Protein AF-A0A1Y4RJ43-F1 (afdb_monomer_lite)

Foldseek 3Di:
DLLVLLLLLLVLLLCCLAENPCVPSVVSNVVSVVVVVVVVVVVVVLVVQLVVAEDPDEQADWDDDPFKIWGWDADPNDIDTDIDGNVQFPAWDDDVQWIWTQGPRSYIYIYGNPNDDPVVVVVVVCSRVVPDDCPVVVVVVVSVVSSVVSVVVSVVSNVQSCPQPRRPNVVVVLCVVFKDKFAQPPFFCVPCNVVSVVVRVCVTDVAAPWKFFPFKWKWKAFLRRGTAKTWTKIWHAHPVQFTDWIWTWIDGPVVDSIIMIGIHDDDGDTDDQQGTCVLVRLCSVLAPQNVQCVVVPDGMKMKMWGGKDWPFFDQFLEWEAESNSDIDGDDPTRPGIDIAGWIWMGDPVDPVDGIHIYHYDDDD

Sequence (364 aa):
MFLVVYVTAWGAFVRLCLYGGVRRNLPLLALCMAFFAVYLIVYFAELCMYGKRSLKRIFSQFEIEENRIAAEWEEDDRKQQAVFELRDVRWYRKKKGQIFLFLKGHRFVWLDTEQISEQKREFLEMKLTQRGILATHFWRIPIALILAGVTFLGAAGTAWSAVPFNGKLSWVINELQSSRRVRLVHNNIYEDGLDGILEDIRGKVDLPEKLCLVNSFNLHFRADGTVETLYTFVKGFDENGNFVDSYLISYDAADSDKITIWLGGAADMEFDQEKDLEPLLEAMRVLPLKETVENWQEDIYGILYYGERSWGYSTEGIRYLEPDGSVSYPGAYASAEIKGFSVSVFCPENEAVTPVRYLYRGIL

pLDDT: mean 83.53, std 14.35, range [41.69, 98.38]

Radius of gyration: 39.16 Å; chains: 1; bounding box: 102×43×94 Å

Secondary structure (DSSP, 8-state):
-HHHHHHHHHHHHHHHHHH--HHHHHHHHHHHHHHHHHHHHHHHHHHHHHHHHS---EE-EEEEETTEEEEEEEETTEEEEEEEEGGGEEEEEEETTEEEEEETTTEEEEEE-TTS-HHHHHHHHHHHHTTTHHHHHHHHHHHHHHHHHHHHHHHHHHHHHHSTTSSHHHHHHHHHHHEEEEE----BTTTTHHHHHHHHHHTTS---SEEEEEEEEEEEEETTSBEEEEEEEEEEE-TTS-EEEEEEEEEETTT-SEEEEEE--SPP----GGGBSHHHHHHHHH--HHHHHHTT--SEEEEEEEEEEE-TT--TTEEEE-TTS-EE---SS-SS--EEEEEEEE-TT-TTSPPEEEEE----

Structure (mmCIF, N/CA/C/O backbone):
data_AF-A0A1Y4RJ43-F1
#
_entry.id   AF-A0A1Y4RJ43-F1
#
loop_
_atom_site.group_PDB
_atom_site.id
_atom_site.type_symbol
_atom_site.label_atom_id
_atom_site.label_alt_id
_atom_site.label_comp_id
_atom_site.label_asym_id
_atom_site.label_entity_id
_atom_site.label_seq_id
_atom_site.pdbx_PDB_ins_code
_atom_site.Cartn_x
_atom_site.Cartn_y
_atom_site.Cartn_z
_atom_site.occupancy
_atom_site.B_iso_or_equiv
_atom_site.auth_seq_id
_atom_site.auth_comp_id
_atom_site.auth_asym_id
_atom_site.auth_atom_id
_atom_site.pdbx_PDB_model_num
ATOM 1 N N . MET A 1 1 ? -18.183 -11.454 38.755 1.00 82.38 1 MET A N 1
ATOM 2 C CA . MET A 1 1 ? -17.969 -12.007 37.398 1.00 82.38 1 MET A CA 1
ATOM 3 C C . MET A 1 1 ? -17.927 -10.915 36.331 1.00 82.38 1 MET A C 1
ATOM 5 O O . MET A 1 1 ? -16.865 -10.740 35.759 1.00 82.38 1 MET A O 1
ATOM 9 N N . PHE A 1 2 ? -18.992 -10.126 36.122 1.00 87.25 2 PHE A N 1
ATOM 10 C CA . PHE A 1 2 ? -19.024 -9.062 35.095 1.00 87.25 2 PHE A CA 1
ATOM 11 C C . PHE A 1 2 ? -17.816 -8.109 35.138 1.00 87.25 2 PHE A C 1
ATOM 13 O O . PHE A 1 2 ? -17.140 -7.930 34.135 1.00 87.25 2 PHE A O 1
ATOM 20 N N . LEU A 1 3 ? -17.497 -7.563 36.318 1.00 87.88 3 LEU A N 1
ATOM 21 C CA . LEU A 1 3 ? -16.369 -6.641 36.497 1.00 87.88 3 LEU A CA 1
ATOM 22 C C . LEU A 1 3 ? -15.018 -7.268 36.115 1.00 87.88 3 LEU A C 1
ATOM 24 O O . LEU A 1 3 ? -14.197 -6.613 35.488 1.00 87.88 3 LEU A O 1
ATOM 28 N N . VAL A 1 4 ? -14.809 -8.546 36.445 1.00 89.50 4 VAL A N 1
ATOM 29 C CA . VAL A 1 4 ? -13.581 -9.274 36.087 1.00 89.50 4 VAL A CA 1
ATOM 30 C C . VAL A 1 4 ? -13.481 -9.407 34.571 1.00 89.50 4 VAL A C 1
ATOM 32 O O . VAL A 1 4 ? -12.455 -9.041 34.013 1.00 89.50 4 VAL A O 1
ATOM 35 N N . VAL A 1 5 ? -14.564 -9.834 33.909 1.00 91.12 5 VAL A N 1
ATOM 36 C CA . VAL A 1 5 ? -14.610 -9.957 32.441 1.00 91.12 5 VAL A CA 1
ATOM 37 C C . VAL A 1 5 ? -14.382 -8.600 31.761 1.00 91.12 5 VAL A C 1
ATOM 39 O O . VAL A 1 5 ? -13.669 -8.513 30.766 1.00 91.12 5 VAL A O 1
ATOM 42 N N . TYR A 1 6 ? -14.926 -7.521 32.329 1.00 91.19 6 TYR A N 1
ATOM 43 C CA . TYR A 1 6 ? -14.737 -6.157 31.833 1.00 91.19 6 TYR A CA 1
ATOM 44 C C . TYR A 1 6 ? -13.289 -5.677 31.923 1.00 91.19 6 TYR A C 1
ATOM 46 O O . TYR A 1 6 ? -12.735 -5.188 30.940 1.00 91.19 6 TYR A O 1
ATOM 54 N N . VAL A 1 7 ? -12.647 -5.873 33.077 1.00 91.31 7 VAL A N 1
ATOM 55 C CA . VAL A 1 7 ? -11.228 -5.541 33.262 1.00 91.31 7 VAL A CA 1
ATOM 56 C C . VAL A 1 7 ? -10.350 -6.384 32.338 1.00 91.31 7 VAL A C 1
ATOM 58 O O . VAL A 1 7 ? -9.432 -5.852 31.715 1.00 91.31 7 VAL A O 1
ATOM 61 N N . THR A 1 8 ? -10.640 -7.682 32.191 1.00 90.81 8 THR A N 1
ATOM 62 C CA . THR A 1 8 ? -9.881 -8.545 31.276 1.00 90.81 8 THR A CA 1
ATOM 63 C C . THR A 1 8 ? -10.061 -8.142 29.819 1.00 90.81 8 THR A C 1
ATOM 65 O O . THR A 1 8 ? -9.080 -8.170 29.079 1.00 90.81 8 THR A O 1
ATOM 68 N N . ALA A 1 9 ? -11.264 -7.721 29.414 1.00 92.44 9 ALA A N 1
ATOM 69 C CA . ALA A 1 9 ? -11.538 -7.243 28.062 1.00 92.44 9 ALA A CA 1
ATOM 70 C C . ALA A 1 9 ? -10.721 -5.983 27.752 1.00 92.44 9 ALA A C 1
ATOM 72 O O . ALA A 1 9 ? -9.966 -5.970 26.783 1.00 92.44 9 ALA A O 1
ATOM 73 N N . TRP A 1 10 ? -10.772 -4.968 28.622 1.00 92.06 10 TRP A N 1
ATOM 74 C CA . TRP A 1 10 ? -9.963 -3.756 28.461 1.00 92.06 10 TRP A CA 1
ATOM 75 C C . TRP A 1 10 ? -8.463 -4.048 28.466 1.00 92.06 10 TRP A C 1
ATOM 77 O O . TRP A 1 10 ? -7.736 -3.560 27.604 1.00 92.06 10 TRP A O 1
ATOM 87 N N . GLY A 1 11 ? -7.988 -4.896 29.380 1.00 89.62 11 GLY A N 1
ATOM 88 C CA . GLY A 1 11 ? -6.578 -5.279 29.430 1.00 89.62 11 GLY A CA 1
ATOM 89 C C . GLY A 1 11 ? -6.118 -6.074 28.202 1.00 89.62 11 GLY A C 1
ATOM 90 O O . GLY A 1 11 ? -4.958 -5.973 27.803 1.00 89.62 11 GLY A O 1
ATOM 91 N N . ALA A 1 12 ? -6.987 -6.885 27.596 1.00 89.19 12 ALA A N 1
ATOM 92 C CA . ALA A 1 12 ? -6.699 -7.578 26.341 1.00 89.19 12 ALA A CA 1
ATOM 93 C C . ALA A 1 12 ? -6.689 -6.607 25.152 1.00 89.19 12 ALA A C 1
ATOM 95 O O . ALA A 1 12 ? -5.789 -6.683 24.318 1.00 89.19 12 ALA A O 1
ATOM 96 N N . PHE A 1 13 ? -7.637 -5.667 25.120 1.00 90.31 13 PHE A N 1
ATOM 97 C CA . PHE A 1 13 ? -7.750 -4.640 24.088 1.00 90.31 13 PHE A CA 1
ATOM 98 C C . PHE A 1 13 ? -6.542 -3.699 24.082 1.00 90.31 13 PHE A C 1
ATOM 100 O O . PHE A 1 13 ? -5.864 -3.582 23.069 1.00 90.31 13 PHE A O 1
ATOM 107 N N . VAL A 1 14 ? -6.174 -3.129 25.233 1.00 89.69 14 VAL A N 1
ATOM 108 C CA . VAL A 1 14 ? -4.998 -2.250 25.349 1.00 89.69 14 VAL A CA 1
ATOM 109 C C . VAL A 1 14 ? -3.710 -2.980 24.960 1.00 89.69 14 VAL A C 1
ATOM 111 O O . VAL A 1 14 ? -2.882 -2.429 24.239 1.00 89.69 14 VAL A O 1
ATOM 114 N N . ARG A 1 15 ? -3.538 -4.246 25.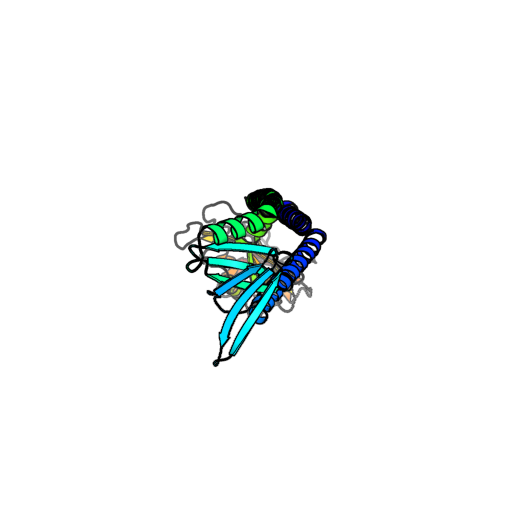370 1.00 87.12 15 ARG A N 1
ATOM 115 C CA . ARG A 1 15 ? -2.369 -5.049 24.965 1.00 87.12 15 ARG A CA 1
ATOM 116 C C . ARG A 1 15 ? -2.333 -5.318 23.463 1.00 87.12 15 ARG A C 1
ATOM 118 O O . ARG A 1 15 ? -1.244 -5.321 22.894 1.00 87.12 15 ARG A O 1
ATOM 125 N N . LEU A 1 16 ? -3.492 -5.531 22.837 1.00 88.62 16 LEU A N 1
ATOM 126 C CA . LEU A 1 16 ? -3.609 -5.661 21.386 1.00 88.62 16 LEU A CA 1
ATOM 127 C C . LEU A 1 16 ? -3.188 -4.363 20.683 1.00 88.62 16 LEU A C 1
ATOM 129 O O . LEU A 1 16 ? -2.412 -4.427 19.735 1.00 88.62 16 LEU A O 1
ATOM 133 N N . CYS A 1 17 ? -3.633 -3.206 21.174 1.00 85.81 17 CYS A N 1
ATOM 134 C CA . CYS A 1 17 ? -3.308 -1.910 20.577 1.00 85.81 17 CYS A CA 1
ATOM 135 C C . CYS A 1 17 ? -1.833 -1.511 20.774 1.00 85.81 17 CYS A C 1
ATOM 137 O O . CYS A 1 17 ? -1.199 -1.019 19.844 1.00 85.81 17 CYS A O 1
ATOM 139 N N . LEU A 1 18 ? -1.251 -1.769 21.951 1.00 84.06 18 LEU A N 1
ATOM 140 C CA . LEU A 1 18 ? 0.145 -1.423 22.248 1.00 84.06 18 LEU A CA 1
ATOM 141 C C . LEU A 1 18 ? 1.144 -2.366 21.573 1.00 84.06 18 LEU A C 1
ATOM 143 O O . LEU A 1 18 ? 2.016 -1.923 20.831 1.00 84.06 18 LEU A O 1
ATOM 147 N N . TYR A 1 19 ? 1.012 -3.671 21.816 1.00 84.19 19 TYR A N 1
ATOM 148 C CA . TYR A 1 19 ? 2.036 -4.662 21.465 1.00 84.19 19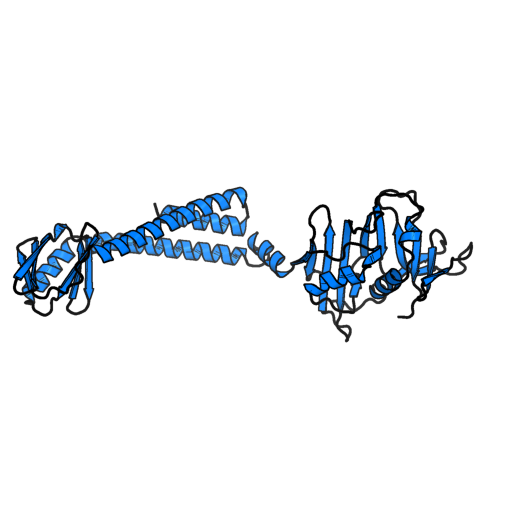 TYR A CA 1
ATOM 149 C C . TYR A 1 19 ? 1.622 -5.573 20.302 1.00 84.19 19 TYR A C 1
ATOM 151 O O . TYR A 1 19 ? 2.426 -6.350 19.784 1.00 84.19 19 TYR A O 1
ATOM 159 N N . GLY A 1 20 ? 0.352 -5.538 19.894 1.00 77.12 20 GLY A N 1
ATOM 160 C CA . GLY A 1 20 ? -0.223 -6.551 19.015 1.00 77.12 20 GLY A CA 1
ATOM 161 C C . GLY A 1 20 ? -0.464 -7.877 19.734 1.00 77.12 20 GLY A C 1
ATOM 162 O O . GLY A 1 20 ? -0.953 -7.928 20.861 1.00 77.12 20 GLY A O 1
ATOM 163 N N . GLY A 1 21 ? -0.174 -8.989 19.054 1.00 82.25 21 GLY A N 1
ATOM 164 C CA . GLY A 1 21 ? -0.480 -10.330 19.564 1.00 82.25 21 GLY A CA 1
ATOM 165 C C . GLY A 1 21 ? -1.904 -10.783 19.239 1.00 82.25 21 GLY A C 1
ATOM 166 O O . GLY A 1 21 ? -2.607 -11.296 20.111 1.00 82.25 21 GLY A O 1
ATOM 167 N N . VAL A 1 22 ? -2.307 -10.616 17.973 1.00 82.06 22 VAL A N 1
ATOM 168 C CA . VAL A 1 22 ? -3.632 -10.988 17.441 1.00 82.06 22 VAL A CA 1
ATOM 169 C C . VAL A 1 22 ? -4.015 -12.413 17.853 1.00 82.06 22 VAL A C 1
ATOM 171 O O . VAL A 1 22 ? -5.073 -12.613 18.437 1.00 82.06 22 VAL A O 1
ATOM 174 N N . ARG A 1 23 ? -3.116 -13.392 17.684 1.00 84.31 23 ARG A N 1
ATOM 175 C CA . ARG A 1 23 ? -3.386 -14.807 18.008 1.00 84.31 23 ARG A CA 1
ATOM 176 C C . ARG A 1 23 ? -3.750 -15.070 19.475 1.00 84.31 23 ARG A C 1
ATOM 178 O O . ARG A 1 23 ? -4.465 -16.024 19.747 1.00 84.31 23 ARG A O 1
ATOM 185 N N . ARG A 1 24 ? -3.273 -14.250 20.418 1.00 84.19 24 ARG A N 1
ATOM 186 C CA . ARG A 1 24 ? -3.522 -14.439 21.858 1.00 84.19 24 ARG A CA 1
ATOM 187 C C . ARG A 1 24 ? -4.656 -13.558 22.374 1.00 84.19 24 ARG A C 1
ATOM 189 O O . ARG A 1 24 ? -5.500 -14.023 23.131 1.00 84.19 24 ARG A O 1
ATOM 196 N N . ASN A 1 25 ? -4.664 -12.285 21.988 1.00 84.62 25 ASN A N 1
ATOM 197 C CA . ASN A 1 25 ? -5.580 -11.299 22.560 1.00 84.62 25 ASN A CA 1
ATOM 198 C C . ASN A 1 25 ? -6.944 -11.287 21.846 1.00 84.62 25 ASN A C 1
ATOM 200 O O . ASN A 1 25 ? -7.955 -11.035 22.496 1.00 84.62 25 ASN A O 1
ATOM 204 N N . LEU A 1 26 ? -6.997 -11.607 20.545 1.00 87.69 26 LEU A N 1
ATOM 205 C CA . LEU A 1 26 ? -8.244 -11.642 19.773 1.00 87.69 26 LEU A CA 1
ATOM 206 C C . LEU A 1 26 ? -9.233 -12.730 20.239 1.00 87.69 26 LEU A C 1
ATOM 208 O O . LEU A 1 26 ? -10.388 -12.381 20.476 1.00 87.69 26 LEU A O 1
ATOM 212 N N . PRO A 1 27 ? -8.844 -14.010 20.441 1.00 90.88 27 PRO A N 1
ATOM 213 C CA . PRO A 1 27 ? -9.788 -15.018 20.936 1.00 90.88 27 PRO A CA 1
ATOM 214 C C . PRO A 1 27 ? -10.278 -14.707 22.358 1.00 90.88 27 PRO A C 1
ATOM 216 O O . PRO A 1 27 ? -11.443 -14.937 22.677 1.00 90.88 27 PRO A O 1
ATOM 219 N N . LEU A 1 28 ? -9.419 -14.121 23.201 1.00 90.62 28 LEU A N 1
ATOM 220 C CA . LEU A 1 28 ? -9.797 -13.679 24.544 1.00 90.62 28 LEU A CA 1
ATOM 221 C C . LEU A 1 28 ? -10.845 -12.553 24.495 1.00 90.62 28 LEU A C 1
ATOM 223 O O . LEU A 1 28 ? -11.832 -12.599 25.230 1.00 90.62 28 LEU A O 1
ATOM 227 N N . LEU A 1 29 ? -10.662 -11.572 23.604 1.00 91.31 29 LEU A N 1
ATOM 228 C CA . LEU A 1 29 ? -11.644 -10.512 23.362 1.00 91.31 29 LEU A CA 1
ATOM 229 C C . LEU A 1 29 ? -12.959 -11.070 22.816 1.00 91.31 29 LEU A C 1
ATOM 231 O O . LEU A 1 29 ? -14.017 -10.677 23.299 1.00 91.31 29 LEU A O 1
ATOM 235 N N . ALA A 1 30 ? -12.907 -12.015 21.875 1.00 91.44 30 ALA A N 1
ATOM 236 C CA . ALA A 1 30 ? -14.098 -12.667 21.336 1.00 91.44 30 ALA A CA 1
ATOM 237 C C . ALA A 1 30 ? -14.901 -13.386 22.435 1.00 91.44 30 ALA A C 1
ATOM 239 O O . ALA A 1 30 ? -16.121 -13.238 22.501 1.00 91.44 30 ALA A O 1
ATOM 240 N N . LEU A 1 31 ? -14.225 -14.082 23.356 1.00 93.50 31 LEU A N 1
ATOM 241 C CA . LEU A 1 31 ? -14.863 -14.720 24.511 1.00 93.50 31 LEU A CA 1
ATOM 242 C C . LEU A 1 31 ? -15.526 -13.691 25.446 1.00 93.50 31 LEU A C 1
ATOM 244 O O . LEU A 1 31 ? -16.658 -13.891 25.886 1.00 93.50 31 LEU A O 1
ATOM 248 N N . CYS A 1 32 ? -14.851 -12.571 25.729 1.00 92.56 32 CYS A N 1
ATOM 249 C CA . CYS A 1 32 ? -15.430 -11.475 26.514 1.00 92.56 32 CYS A CA 1
ATOM 250 C C . CYS A 1 32 ? -16.647 -10.843 25.815 1.00 92.56 32 CYS A C 1
ATOM 252 O O . CYS A 1 32 ? -17.660 -10.584 26.462 1.00 92.56 32 CYS A O 1
ATOM 254 N N . MET A 1 33 ? -16.583 -10.638 24.497 1.00 90.62 33 MET A N 1
ATOM 255 C CA . MET A 1 33 ? -17.696 -10.105 23.705 1.00 90.62 33 MET A CA 1
ATOM 256 C C . MET A 1 33 ? -18.894 -11.057 23.687 1.00 90.62 33 MET A C 1
ATOM 258 O O . MET A 1 33 ? -20.025 -10.608 23.862 1.00 90.62 33 MET A O 1
ATOM 262 N N . ALA A 1 34 ? -18.664 -12.368 23.567 1.00 93.00 34 ALA A N 1
ATOM 263 C CA . ALA A 1 34 ? -19.719 -13.374 23.676 1.00 93.00 34 ALA A CA 1
ATOM 264 C C . ALA A 1 34 ? -20.391 -13.340 25.058 1.00 93.00 34 ALA A C 1
ATOM 266 O O . ALA A 1 34 ? -21.617 -13.380 25.156 1.00 93.00 34 ALA A O 1
ATOM 267 N N . PHE A 1 35 ? -19.606 -13.182 26.129 1.00 93.75 35 PHE A N 1
ATOM 268 C CA . PHE A 1 35 ? -20.141 -13.001 27.476 1.00 93.75 35 PHE A CA 1
ATOM 269 C C . PHE A 1 35 ? -21.043 -11.757 27.584 1.00 93.75 35 PHE A C 1
ATOM 271 O O . PHE A 1 35 ? -22.144 -11.845 28.133 1.00 93.75 35 PHE A O 1
ATOM 278 N N . PHE A 1 36 ? -20.621 -10.613 27.031 1.00 91.44 36 PHE A N 1
ATOM 279 C CA . PHE A 1 36 ? -21.447 -9.400 27.014 1.00 91.44 36 PHE A CA 1
ATOM 280 C C . PHE A 1 36 ? -22.711 -9.557 26.167 1.00 91.44 36 PHE A C 1
ATOM 282 O O . PHE A 1 36 ? -23.771 -9.093 26.585 1.00 91.44 36 PHE A O 1
ATOM 289 N N . ALA A 1 37 ? -22.636 -10.255 25.032 1.00 90.94 37 ALA A N 1
ATOM 290 C CA . ALA A 1 37 ? -23.794 -10.546 24.193 1.00 90.94 37 ALA A CA 1
ATOM 291 C C . ALA A 1 37 ? -24.823 -11.423 24.924 1.00 90.94 37 ALA A C 1
ATOM 293 O O . ALA A 1 37 ? -26.007 -11.094 24.931 1.00 90.94 37 ALA A O 1
ATOM 294 N N . VAL A 1 38 ? -24.389 -12.486 25.613 1.00 93.12 38 VAL A N 1
ATOM 295 C CA . VAL A 1 38 ? -25.279 -13.321 26.441 1.00 93.12 38 VAL A CA 1
ATOM 296 C C . VAL A 1 38 ? -25.915 -12.495 27.556 1.00 93.12 38 VAL A C 1
ATOM 298 O O . VAL A 1 38 ? -27.122 -12.586 27.771 1.00 93.12 38 VAL A O 1
ATOM 301 N N . TYR A 1 39 ? -25.137 -11.652 28.240 1.00 90.19 39 TYR A N 1
ATOM 302 C CA . TYR A 1 39 ? -25.668 -10.775 29.284 1.00 90.19 39 TYR A CA 1
ATOM 303 C C . TYR A 1 39 ? -26.723 -9.800 28.737 1.00 90.19 39 TYR A C 1
ATOM 305 O O . TYR A 1 39 ? -27.770 -9.612 29.356 1.00 90.19 39 TYR A O 1
ATOM 313 N N . LEU A 1 40 ? -26.482 -9.230 27.553 1.00 88.88 40 LEU A N 1
ATOM 314 C CA . LEU A 1 40 ? -27.421 -8.350 26.863 1.00 88.88 40 LEU A CA 1
ATOM 315 C C . LEU A 1 40 ? -28.708 -9.091 26.459 1.00 88.88 40 LEU A C 1
ATOM 317 O O . LEU A 1 40 ? -29.801 -8.571 26.668 1.00 88.88 40 LEU A O 1
ATOM 321 N N . ILE A 1 41 ? -28.598 -10.320 25.947 1.00 90.94 41 ILE A N 1
ATOM 322 C CA . ILE A 1 41 ? -29.750 -11.173 25.611 1.00 90.94 41 ILE A CA 1
ATOM 323 C C . ILE A 1 41 ? -30.574 -11.487 26.863 1.00 90.94 41 ILE A C 1
ATOM 325 O O . ILE A 1 41 ? -31.797 -11.361 26.835 1.00 90.94 41 ILE A O 1
ATOM 329 N N . VAL A 1 42 ? -29.923 -11.852 27.973 1.00 87.81 42 VAL A N 1
ATOM 330 C CA . VAL A 1 42 ? -30.603 -12.103 29.254 1.00 87.81 42 VAL A CA 1
ATOM 331 C C . VAL A 1 42 ? -31.316 -10.842 29.735 1.00 87.81 42 VAL A C 1
ATOM 333 O O . VAL A 1 42 ? -32.482 -10.915 30.110 1.00 87.81 42 VAL A O 1
ATOM 336 N N . TYR A 1 43 ? -30.666 -9.680 29.658 1.00 84.75 43 TYR A N 1
ATOM 337 C CA . TYR A 1 43 ? -31.280 -8.402 30.013 1.00 84.75 43 TYR A CA 1
ATOM 338 C C . TYR A 1 43 ? -32.527 -8.096 29.166 1.00 84.75 43 TYR A C 1
ATOM 340 O O . TYR A 1 43 ? -33.575 -7.743 29.711 1.00 84.75 43 TYR A O 1
ATOM 348 N N . PHE A 1 44 ? -32.464 -8.292 27.846 1.00 82.19 44 PHE A N 1
ATOM 349 C CA . PHE A 1 44 ? -33.633 -8.136 26.976 1.00 82.19 44 PHE A CA 1
ATOM 350 C C . PHE A 1 44 ? -34.735 -9.155 27.286 1.00 82.19 44 PHE A C 1
ATOM 352 O O . PHE A 1 44 ? -35.911 -8.791 27.319 1.00 82.19 44 PHE A O 1
ATOM 359 N N . ALA A 1 45 ? -34.382 -10.408 27.576 1.00 84.19 45 ALA A N 1
ATOM 360 C CA . ALA A 1 45 ? -35.343 -11.429 27.981 1.00 84.19 45 ALA A CA 1
ATOM 361 C C . ALA A 1 45 ? -36.037 -11.063 29.305 1.00 84.19 45 ALA A C 1
ATOM 363 O O . ALA A 1 45 ? -37.256 -11.210 29.418 1.00 84.19 45 ALA A O 1
ATOM 364 N N . GLU A 1 46 ? -35.295 -10.529 30.281 1.00 78.62 46 GLU A N 1
ATOM 365 C CA . GLU A 1 46 ? -35.857 -10.005 31.527 1.00 78.62 46 GLU A CA 1
ATOM 366 C C . GLU A 1 46 ? -36.822 -8.846 31.253 1.00 78.62 46 GLU A C 1
ATOM 368 O O . GLU A 1 46 ? -37.944 -8.861 31.761 1.00 78.62 46 GLU A O 1
ATOM 373 N N . LEU A 1 47 ? -36.447 -7.879 30.409 1.00 76.38 47 LEU A N 1
ATOM 374 C CA . LEU A 1 47 ? -37.327 -6.771 30.016 1.00 76.38 47 LEU A CA 1
ATOM 375 C C . LEU A 1 47 ? -38.616 -7.263 29.340 1.00 76.38 47 LEU A C 1
ATOM 377 O O . LEU A 1 47 ? -39.709 -6.813 29.691 1.00 76.38 47 LEU A O 1
ATOM 381 N N . CYS A 1 48 ? -38.519 -8.228 28.423 1.00 76.38 48 CYS A N 1
ATOM 382 C CA . CYS A 1 48 ? -39.685 -8.851 27.796 1.00 76.38 48 CYS A CA 1
ATOM 383 C C . CYS A 1 48 ? -40.568 -9.582 28.818 1.00 76.38 48 CYS A C 1
ATOM 385 O O . CYS A 1 48 ? -41.796 -9.507 28.744 1.00 76.38 48 CYS A O 1
ATOM 387 N N . MET A 1 49 ? -39.964 -10.272 29.788 1.00 72.56 49 MET A N 1
ATOM 388 C CA . MET A 1 49 ? -40.680 -10.944 30.875 1.00 72.56 49 MET A CA 1
ATOM 389 C C . MET A 1 49 ? -41.419 -9.948 31.771 1.00 72.56 49 MET A C 1
ATOM 391 O O . MET A 1 49 ? -42.588 -10.183 32.077 1.00 72.56 49 MET A O 1
ATOM 395 N N . TYR A 1 50 ? -40.793 -8.819 32.126 1.00 67.31 50 TYR A N 1
ATOM 396 C CA . TYR A 1 50 ? -41.467 -7.727 32.835 1.00 67.31 50 TYR A CA 1
ATOM 397 C C . TYR A 1 50 ? -42.644 -7.185 32.022 1.00 67.31 50 TYR A C 1
ATOM 399 O O . TYR A 1 50 ? -43.723 -6.993 32.574 1.00 67.31 50 TYR A O 1
ATOM 407 N N . GLY A 1 51 ? -42.490 -7.000 30.709 1.00 65.50 51 GLY A N 1
ATOM 408 C CA . GLY A 1 51 ? -43.579 -6.551 29.837 1.00 65.50 51 GLY A CA 1
ATOM 409 C C . GLY A 1 51 ? -44.774 -7.513 29.779 1.00 65.50 51 GLY A C 1
ATOM 410 O O . GLY A 1 51 ? -45.911 -7.052 29.709 1.00 65.50 51 GLY A O 1
ATOM 411 N N . LYS A 1 52 ? -44.530 -8.832 29.834 1.00 65.00 52 LYS A N 1
ATOM 412 C CA . LYS A 1 52 ? -45.573 -9.875 29.759 1.00 65.00 52 LYS A CA 1
ATOM 413 C C . LYS A 1 52 ? -46.238 -10.200 31.101 1.00 65.00 52 LYS A C 1
ATOM 415 O O . LYS A 1 52 ? -47.413 -10.539 31.116 1.00 65.00 52 LYS A O 1
ATOM 420 N N . ARG A 1 53 ? -45.493 -10.162 32.211 1.00 61.88 53 ARG A N 1
ATOM 421 C CA . ARG A 1 53 ? -45.963 -10.591 33.548 1.00 61.88 53 ARG A CA 1
ATOM 422 C C . ARG A 1 53 ? -46.383 -9.439 34.459 1.00 61.88 53 ARG A C 1
ATOM 424 O O . ARG A 1 53 ? -46.824 -9.687 35.581 1.00 61.88 53 ARG A O 1
ATOM 431 N N . SER A 1 54 ? -46.191 -8.193 34.031 1.00 58.16 54 SER A N 1
ATOM 432 C CA . SER A 1 54 ? -46.597 -7.025 34.809 1.00 58.16 54 SER A CA 1
ATOM 433 C C . SER A 1 54 ? -48.073 -6.706 34.629 1.00 58.16 54 SER A C 1
ATOM 435 O O . SER A 1 54 ? -48.621 -6.778 33.530 1.00 58.16 54 SER A O 1
ATOM 437 N N . LEU A 1 55 ? -48.702 -6.299 35.728 1.00 56.91 55 LEU A N 1
ATOM 438 C CA . LEU A 1 55 ? -50.018 -5.685 35.692 1.00 56.91 55 LEU A CA 1
ATOM 439 C C . LEU A 1 55 ? -49.815 -4.236 35.237 1.00 56.91 55 LEU A C 1
ATOM 441 O O . LEU A 1 55 ? -49.296 -3.409 35.984 1.00 56.91 55 LEU A O 1
ATOM 445 N N . LYS A 1 56 ? -50.187 -3.931 33.989 1.00 54.88 56 LYS A N 1
ATOM 446 C CA . LYS A 1 56 ? -50.152 -2.572 33.417 1.00 54.88 56 LYS A CA 1
ATOM 447 C C . LYS A 1 56 ? -51.314 -1.715 33.941 1.00 54.88 56 LYS A C 1
ATOM 449 O O . LYS A 1 56 ? -52.051 -1.129 33.154 1.00 54.88 56 LYS A O 1
ATOM 454 N N . ARG A 1 57 ? -51.538 -1.699 35.254 1.00 56.75 57 ARG A N 1
ATOM 455 C CA . ARG A 1 57 ? -52.622 -0.935 35.882 1.00 56.75 57 ARG A CA 1
ATOM 456 C C . ARG A 1 57 ? -52.111 -0.157 37.078 1.00 56.75 57 ARG A C 1
ATOM 458 O O . ARG A 1 57 ? -51.224 -0.621 37.790 1.00 56.75 57 ARG A O 1
ATOM 465 N N . ILE A 1 58 ? -52.672 1.036 37.236 1.00 56.72 58 ILE A N 1
ATOM 466 C CA . ILE A 1 58 ? -52.428 1.935 38.357 1.00 56.72 58 ILE A CA 1
ATOM 467 C C . ILE A 1 58 ? -53.435 1.556 39.439 1.00 56.72 58 ILE A C 1
ATOM 469 O O . ILE A 1 58 ? -54.638 1.643 39.207 1.00 56.72 58 ILE A O 1
ATOM 473 N N . PHE A 1 59 ? -52.947 1.102 40.590 1.00 62.00 59 PHE A N 1
ATOM 474 C CA . PHE A 1 59 ? -53.796 0.773 41.731 1.00 62.00 59 PHE A CA 1
ATOM 475 C C . PHE A 1 59 ? -53.914 1.997 42.638 1.00 62.00 59 PHE A C 1
ATOM 477 O O . PHE A 1 59 ? -52.919 2.420 43.230 1.00 62.00 59 PHE A O 1
ATOM 484 N N . SER A 1 60 ? -55.118 2.566 42.721 1.00 53.38 60 SER A N 1
ATOM 485 C CA . SER A 1 60 ? -55.444 3.711 43.582 1.00 53.38 60 SER A CA 1
ATOM 486 C C . SER A 1 60 ? -56.018 3.303 44.943 1.00 53.38 60 SER A C 1
ATOM 488 O O . SER A 1 60 ? -55.882 4.054 45.905 1.00 53.38 60 SER A O 1
ATOM 490 N N . GLN A 1 61 ? -56.598 2.102 45.056 1.00 55.94 61 GLN A N 1
ATOM 491 C CA . GLN A 1 61 ? -57.101 1.535 46.310 1.00 55.94 61 GLN A CA 1
ATOM 492 C C . GLN A 1 61 ? -56.291 0.297 46.700 1.00 55.94 61 GLN A C 1
ATOM 494 O O . GLN A 1 61 ? -56.240 -0.697 45.973 1.00 55.94 61 GLN A O 1
ATOM 499 N N . PHE A 1 62 ? -55.618 0.363 47.848 1.00 61.56 62 PHE A N 1
ATOM 500 C CA . PHE A 1 62 ? -54.904 -0.778 48.405 1.00 61.56 62 PHE A CA 1
ATOM 501 C C . PHE A 1 62 ? -54.835 -0.721 49.931 1.00 61.56 62 PHE A C 1
ATOM 503 O O . PHE A 1 62 ? -54.635 0.343 50.523 1.00 61.56 62 PHE A O 1
ATOM 510 N N . GLU A 1 63 ? -54.960 -1.882 50.567 1.00 55.88 63 GLU A N 1
ATOM 511 C CA . GLU A 1 63 ? -54.820 -2.047 52.011 1.00 55.88 63 GLU A CA 1
ATOM 512 C C . GLU A 1 63 ? -53.463 -2.658 52.367 1.00 55.88 63 GLU A C 1
ATOM 514 O O . GLU A 1 63 ? -52.928 -3.527 51.671 1.00 55.88 63 GLU A O 1
ATOM 519 N N . ILE A 1 64 ? -52.881 -2.156 53.458 1.00 59.09 64 ILE A N 1
ATOM 520 C CA . ILE A 1 64 ? -51.595 -2.604 53.989 1.00 59.09 64 ILE A CA 1
ATOM 521 C C . ILE A 1 64 ? -51.878 -3.309 55.314 1.00 59.09 64 ILE A C 1
ATOM 523 O O . ILE A 1 64 ? -52.071 -2.649 56.335 1.00 59.09 64 ILE A O 1
ATOM 527 N N . GLU A 1 65 ? -51.865 -4.638 55.305 1.00 56.41 65 GLU A N 1
ATOM 528 C CA . GLU A 1 65 ? -51.936 -5.456 56.517 1.00 56.41 65 GLU A CA 1
ATOM 529 C C . GLU A 1 65 ? -50.555 -6.048 56.799 1.00 56.41 65 GLU A C 1
ATOM 531 O O . GLU A 1 65 ? -50.085 -6.920 56.068 1.00 56.41 65 GLU A O 1
ATOM 536 N N . GLU A 1 66 ? -49.893 -5.544 57.848 1.00 59.97 66 GLU A N 1
ATOM 537 C CA . GLU A 1 66 ? -48.565 -5.929 58.367 1.00 59.97 66 GLU A CA 1
ATOM 538 C C . GLU A 1 66 ? -47.409 -6.015 57.346 1.00 59.97 66 GLU A C 1
ATOM 540 O O . GLU A 1 66 ? -46.434 -5.261 57.424 1.00 59.97 66 GLU A O 1
ATOM 545 N N . ASN A 1 67 ? -47.468 -6.996 56.441 1.00 60.25 67 ASN A N 1
ATOM 546 C CA . ASN A 1 67 ? -46.449 -7.380 55.464 1.00 60.25 67 ASN A CA 1
ATOM 547 C C . ASN A 1 67 ? -47.030 -7.711 54.073 1.00 60.25 67 ASN A C 1
ATOM 549 O O . ASN A 1 67 ? -46.297 -8.211 53.213 1.00 60.25 67 ASN A O 1
ATOM 553 N N . ARG A 1 68 ? -48.327 -7.467 53.854 1.00 62.50 68 ARG A N 1
ATOM 554 C CA . ARG A 1 68 ? -49.054 -7.714 52.604 1.00 62.50 68 ARG A CA 1
ATOM 555 C C . ARG A 1 68 ? -49.676 -6.416 52.097 1.00 62.50 68 ARG A C 1
ATOM 557 O O . ARG A 1 68 ? -50.185 -5.624 52.881 1.00 62.50 68 ARG A O 1
ATOM 564 N N . ILE A 1 69 ? -49.598 -6.208 50.787 1.00 64.31 69 ILE A N 1
ATOM 565 C CA . ILE A 1 69 ? -50.311 -5.152 50.068 1.00 64.31 69 ILE A CA 1
ATOM 566 C C . ILE A 1 69 ? -51.410 -5.849 49.280 1.00 64.31 69 ILE A C 1
ATOM 568 O O . ILE A 1 69 ? -51.109 -6.588 48.341 1.00 64.31 69 ILE A O 1
ATOM 572 N N . ALA A 1 70 ? -52.660 -5.645 49.675 1.00 61.22 70 ALA A N 1
ATOM 573 C CA . ALA A 1 70 ? -53.817 -6.059 48.900 1.00 61.22 70 ALA A CA 1
ATOM 574 C C . ALA A 1 70 ? -54.229 -4.881 48.016 1.00 61.22 70 ALA A C 1
ATOM 576 O O . ALA A 1 70 ? -54.730 -3.882 48.518 1.00 61.22 70 ALA A O 1
ATOM 577 N N . ALA A 1 71 ? -53.947 -4.962 46.718 1.00 61.47 71 ALA A N 1
ATOM 578 C CA . ALA A 1 71 ? -54.409 -3.979 45.748 1.00 61.47 71 ALA A CA 1
ATOM 579 C C . ALA A 1 71 ? -55.760 -4.425 45.188 1.00 61.47 71 ALA A C 1
ATOM 581 O O . ALA A 1 71 ? -55.870 -5.533 44.657 1.00 61.47 71 ALA A O 1
ATOM 582 N N . GLU A 1 72 ? -56.768 -3.569 45.312 1.00 60.66 72 GLU A N 1
ATOM 583 C CA . GLU A 1 72 ? -58.121 -3.824 44.826 1.00 60.66 72 GLU A CA 1
ATOM 584 C C . GLU A 1 72 ? -58.382 -3.003 43.568 1.00 60.66 72 GLU A C 1
ATOM 586 O O . GLU A 1 72 ? -58.000 -1.835 43.466 1.00 60.66 72 GLU A O 1
ATOM 591 N N . TRP A 1 73 ? -59.013 -3.629 42.580 1.00 59.97 73 TRP A N 1
ATOM 592 C CA . TRP A 1 73 ? -59.541 -2.927 41.419 1.00 59.97 73 TRP A CA 1
ATOM 593 C C . TRP A 1 73 ? -60.865 -3.537 40.980 1.00 59.97 73 TRP A C 1
ATOM 595 O O . TRP A 1 73 ? -61.159 -4.710 41.217 1.00 59.97 73 TRP A O 1
ATOM 605 N N . GLU A 1 74 ? -61.663 -2.713 40.318 1.00 49.06 74 GLU A N 1
ATOM 606 C CA . GLU A 1 74 ? -62.968 -3.083 39.792 1.00 49.06 74 GLU A CA 1
ATOM 607 C C . GLU A 1 74 ? -62.847 -3.238 38.273 1.00 49.06 74 GLU A C 1
ATOM 609 O O . GLU A 1 74 ? -62.339 -2.353 37.581 1.00 49.06 74 GLU A O 1
ATOM 614 N N . GLU A 1 75 ? -63.224 -4.405 37.756 1.00 45.53 75 GLU A N 1
ATOM 615 C CA . GLU A 1 75 ? -63.202 -4.712 36.326 1.00 45.53 75 GLU A CA 1
ATOM 616 C C . GLU A 1 75 ? -64.497 -5.443 35.961 1.00 45.53 75 GLU A C 1
ATOM 618 O O . GLU A 1 75 ? -64.779 -6.498 36.531 1.00 45.53 75 GLU A O 1
ATOM 623 N N . ASP A 1 76 ? -65.286 -4.878 35.036 1.00 46.59 76 ASP A N 1
ATOM 624 C CA . ASP A 1 76 ? -66.574 -5.440 34.584 1.00 46.59 76 ASP A CA 1
ATOM 625 C C . ASP A 1 76 ? -67.520 -5.806 35.759 1.00 46.59 76 ASP A C 1
ATOM 627 O O . ASP A 1 76 ? -67.985 -6.942 35.878 1.00 46.59 76 ASP A O 1
ATOM 631 N N . ASP A 1 77 ? -67.751 -4.860 36.684 1.00 46.59 77 ASP A N 1
ATOM 632 C CA . ASP A 1 77 ? -68.583 -5.017 37.899 1.00 46.59 77 ASP A CA 1
ATOM 633 C C . ASP A 1 77 ? -68.170 -6.177 38.837 1.00 46.59 77 ASP A C 1
ATOM 635 O O . ASP A 1 77 ? -68.924 -6.593 39.723 1.00 46.59 77 ASP A O 1
ATOM 639 N N . ARG A 1 78 ? -66.944 -6.705 38.695 1.00 41.69 78 ARG A N 1
ATOM 640 C CA . ARG A 1 78 ? -66.344 -7.674 39.623 1.00 41.69 78 ARG A CA 1
ATOM 641 C C . ARG A 1 78 ? -65.136 -7.070 40.326 1.00 41.69 78 ARG A C 1
ATOM 643 O O . ARG A 1 78 ? -64.159 -6.669 39.693 1.00 41.69 78 ARG A O 1
ATOM 650 N N . LYS A 1 79 ? -65.173 -7.076 41.660 1.00 50.97 79 LYS A N 1
ATOM 651 C CA . LYS A 1 79 ? -64.025 -6.720 42.499 1.00 50.97 79 LYS A CA 1
ATOM 652 C C . LYS A 1 79 ? -62.966 -7.811 42.414 1.00 50.97 79 LYS A C 1
ATOM 654 O O . LYS A 1 79 ? -63.218 -8.959 42.783 1.00 50.97 79 LYS A O 1
ATOM 659 N N . GLN A 1 80 ? -61.786 -7.450 41.928 1.00 52.62 80 GLN A N 1
ATOM 660 C CA . GLN A 1 80 ? -60.609 -8.306 41.932 1.00 52.62 80 GLN A CA 1
ATOM 661 C C . GLN A 1 80 ? -59.574 -7.748 42.905 1.00 52.62 80 GLN A C 1
ATOM 663 O O . GLN A 1 80 ? -59.353 -6.541 42.992 1.00 52.62 80 GLN A O 1
ATOM 668 N N . GLN A 1 81 ? -58.936 -8.652 43.642 1.00 57.62 81 GLN A N 1
ATOM 669 C CA . GLN A 1 81 ? -57.941 -8.325 44.652 1.00 57.62 81 GLN A CA 1
ATOM 670 C C . GLN A 1 81 ? -56.646 -9.065 44.314 1.00 57.62 81 GLN A C 1
ATOM 672 O O . GLN A 1 81 ? -56.636 -10.292 44.194 1.00 57.62 81 GLN A O 1
ATOM 677 N N . ALA A 1 82 ? -55.541 -8.336 44.164 1.00 58.44 82 ALA A N 1
ATOM 678 C CA . ALA A 1 82 ? -54.212 -8.931 44.087 1.00 58.44 82 ALA A CA 1
ATOM 679 C C . ALA A 1 82 ? -53.453 -8.660 45.377 1.00 58.44 82 ALA A C 1
ATOM 681 O O . ALA A 1 82 ? -53.162 -7.518 45.727 1.00 58.44 82 ALA A O 1
ATOM 682 N N . VAL A 1 83 ? -53.100 -9.741 46.065 1.00 62.16 83 VAL A N 1
ATOM 683 C CA . VAL A 1 83 ? -52.309 -9.693 47.291 1.00 62.16 83 VAL A CA 1
ATOM 684 C C . VAL A 1 83 ? -50.841 -9.923 46.946 1.00 62.16 83 VAL A C 1
ATOM 686 O O . VAL A 1 83 ? -50.479 -10.932 46.337 1.00 62.16 83 VAL A O 1
ATOM 689 N N . PHE A 1 84 ? -49.983 -8.991 47.351 1.00 68.62 84 PHE A N 1
ATOM 690 C CA . PHE A 1 84 ? -48.536 -9.064 47.172 1.00 68.62 84 PHE A CA 1
ATOM 691 C C . PHE A 1 84 ? -47.836 -8.986 48.527 1.00 68.62 84 PHE A C 1
ATOM 693 O O . PHE A 1 84 ? -48.159 -8.136 49.353 1.00 68.62 84 PHE A O 1
ATOM 700 N N . GLU A 1 85 ? -46.840 -9.836 48.770 1.00 63.84 85 GLU A N 1
ATOM 701 C CA . GLU A 1 85 ? -46.044 -9.750 49.996 1.00 63.84 85 GLU A CA 1
ATOM 702 C C . GLU A 1 85 ? -44.928 -8.704 49.845 1.00 63.84 85 GLU A C 1
ATOM 704 O O . GLU A 1 85 ? -44.141 -8.752 48.896 1.00 63.84 85 GLU A O 1
ATOM 709 N N . LEU A 1 86 ? -44.778 -7.794 50.819 1.00 61.38 86 LEU A N 1
ATOM 710 C CA . LEU A 1 86 ? -43.672 -6.819 50.841 1.00 61.38 86 LEU A CA 1
ATOM 711 C C . LEU A 1 86 ? -42.294 -7.505 50.864 1.00 61.38 86 LEU A C 1
ATOM 713 O O . LEU A 1 86 ? -41.289 -6.916 50.467 1.00 61.38 86 LEU A O 1
ATOM 717 N N . ARG A 1 87 ? -42.234 -8.768 51.305 1.00 61.06 87 ARG A N 1
ATOM 718 C CA . ARG A 1 87 ? -41.019 -9.601 51.314 1.00 61.06 87 ARG A CA 1
ATOM 719 C C . ARG A 1 87 ? -40.510 -9.951 49.913 1.00 61.06 87 ARG A C 1
ATOM 721 O O . ARG A 1 87 ? -39.326 -10.266 49.763 1.00 61.06 87 ARG A O 1
ATOM 728 N N . ASP A 1 88 ? -41.376 -9.890 48.908 1.00 66.00 88 ASP A N 1
ATOM 729 C CA . ASP A 1 88 ? -41.039 -10.214 47.525 1.00 66.00 88 ASP A CA 1
ATOM 730 C C . ASP A 1 88 ? -40.581 -9.001 46.715 1.00 66.00 88 ASP A C 1
ATOM 732 O O . ASP A 1 88 ? -40.166 -9.158 45.567 1.00 66.00 88 ASP A O 1
ATOM 736 N N . VAL A 1 89 ? -40.579 -7.801 47.299 1.00 66.56 89 VAL A N 1
ATOM 737 C CA . VAL A 1 89 ? -40.088 -6.587 46.640 1.00 66.56 89 VAL A CA 1
ATOM 738 C C . VAL A 1 89 ? -38.561 -6.645 46.520 1.00 66.56 89 VAL A C 1
ATOM 740 O O . VAL A 1 89 ? -37.838 -6.683 47.514 1.00 66.56 89 VAL A O 1
ATOM 743 N N . ARG A 1 90 ? -38.053 -6.649 45.282 1.00 63.75 90 ARG A N 1
ATOM 744 C CA . ARG A 1 90 ? -36.615 -6.583 44.965 1.00 63.75 90 ARG A CA 1
ATOM 745 C C . ARG A 1 90 ? -36.081 -5.158 45.030 1.00 63.75 90 ARG A C 1
ATOM 747 O O . ARG A 1 90 ? -34.971 -4.948 45.508 1.00 63.75 90 ARG A O 1
ATOM 754 N N . TRP A 1 91 ? -36.830 -4.202 44.491 1.00 64.75 91 TRP A N 1
ATOM 755 C CA . TRP A 1 91 ? -36.512 -2.777 44.546 1.00 64.75 91 TRP A CA 1
ATOM 756 C C . TRP A 1 91 ? -37.768 -1.951 44.260 1.00 64.75 91 TRP A C 1
ATOM 758 O O . TRP A 1 91 ? -38.747 -2.469 43.719 1.00 64.75 91 TRP A O 1
ATOM 768 N N . TYR A 1 92 ? -37.745 -0.669 44.618 1.00 68.44 92 TYR A N 1
ATOM 769 C CA . TYR A 1 92 ? -38.830 0.254 44.307 1.00 68.44 92 TYR A CA 1
ATOM 770 C C . TYR A 1 92 ? -38.301 1.595 43.805 1.00 68.44 92 TYR A C 1
ATOM 772 O O . TYR A 1 92 ? -37.153 1.962 44.065 1.00 68.44 92 TYR A O 1
ATOM 780 N N . ARG A 1 93 ? -39.139 2.330 43.072 1.00 65.50 93 ARG A N 1
ATOM 781 C CA . ARG A 1 93 ? -38.851 3.693 42.610 1.00 65.50 93 ARG A CA 1
ATOM 782 C C . ARG A 1 93 ? -39.966 4.625 43.059 1.00 65.50 93 ARG A C 1
ATOM 784 O O . ARG A 1 93 ? -41.135 4.300 42.897 1.00 65.50 93 ARG A O 1
ATOM 791 N N . LYS A 1 94 ? -39.602 5.797 43.577 1.00 66.00 94 LYS A N 1
ATOM 792 C CA . LYS A 1 94 ? -40.543 6.872 43.917 1.00 66.00 94 LYS A CA 1
ATOM 793 C C . LYS A 1 94 ? -40.497 7.944 42.829 1.00 66.00 94 LYS A C 1
ATOM 795 O O . LYS A 1 94 ? -39.414 8.365 42.420 1.00 66.00 94 LYS A O 1
ATOM 800 N N . LYS A 1 95 ? -41.660 8.385 42.359 1.00 61.72 95 LYS A N 1
ATOM 801 C CA . LYS A 1 95 ? -41.828 9.555 41.479 1.00 61.72 95 LYS A CA 1
ATOM 802 C C . LYS A 1 95 ? -43.107 10.259 41.932 1.00 61.72 95 LYS A C 1
ATOM 804 O O . LYS A 1 95 ? -44.037 9.553 42.266 1.00 61.72 95 LYS A O 1
ATOM 809 N N . LYS A 1 96 ? -43.122 11.597 42.032 1.00 57.69 96 LYS A N 1
ATOM 810 C CA . LYS A 1 96 ? -44.215 12.428 42.606 1.00 57.69 96 LYS A CA 1
ATOM 811 C C . LYS A 1 96 ? -45.598 11.734 42.622 1.00 57.69 96 LYS A C 1
ATOM 813 O O . LYS A 1 96 ? -46.147 11.494 41.558 1.00 57.69 96 LYS A O 1
ATOM 818 N N . GLY A 1 97 ? -46.102 11.397 43.815 1.00 62.03 97 GLY A N 1
ATOM 819 C CA . GLY A 1 97 ? -47.422 10.767 44.010 1.00 62.03 97 GLY A CA 1
ATOM 820 C C . GLY A 1 97 ? -47.503 9.256 43.747 1.00 62.03 97 GLY A C 1
ATOM 821 O O . GLY A 1 97 ? -48.503 8.641 44.080 1.00 62.03 97 GLY A O 1
ATOM 822 N N . GLN A 1 98 ? -46.452 8.613 43.234 1.00 71.06 98 GLN A N 1
ATOM 823 C CA . GLN A 1 98 ? -46.477 7.219 42.778 1.00 71.06 98 GLN A CA 1
ATOM 824 C C . GLN A 1 98 ? -45.296 6.397 43.316 1.00 71.06 98 GLN A C 1
ATOM 826 O O . GLN A 1 98 ? -44.146 6.861 43.379 1.00 71.06 98 GLN A O 1
ATOM 831 N N . ILE A 1 99 ? -45.572 5.137 43.661 1.00 69.94 99 ILE A N 1
ATOM 832 C CA . ILE A 1 99 ? -44.572 4.151 44.078 1.00 69.94 99 ILE A CA 1
ATOM 833 C C . ILE A 1 99 ? -44.610 2.957 43.124 1.00 69.94 99 ILE A C 1
ATOM 835 O O . ILE A 1 99 ? -45.611 2.265 42.965 1.00 69.94 99 ILE A O 1
ATOM 839 N N . PHE A 1 100 ? -43.467 2.703 42.501 1.00 69.81 100 PHE A N 1
ATOM 840 C CA . PHE A 1 100 ? -43.243 1.607 41.571 1.00 69.81 100 PHE A CA 1
ATOM 841 C C . PHE A 1 100 ? -42.589 0.442 42.311 1.00 69.81 100 PHE A C 1
ATOM 843 O O . PHE A 1 100 ? -41.446 0.583 42.746 1.00 69.81 100 PHE A O 1
ATOM 850 N N . LEU A 1 101 ? -43.269 -0.698 42.441 1.00 69.62 101 LEU A N 1
ATOM 851 C CA . LEU A 1 101 ? -42.750 -1.889 43.121 1.00 69.62 101 LEU A CA 1
ATOM 852 C C . LEU A 1 101 ? -42.331 -2.959 42.109 1.00 69.62 101 LEU A C 1
ATOM 854 O O . LEU A 1 101 ? -43.144 -3.435 41.314 1.00 69.62 101 LEU A O 1
ATOM 858 N N . PHE A 1 102 ? -41.070 -3.387 42.172 1.00 69.56 102 PHE A N 1
ATOM 859 C CA . PHE A 1 102 ? -40.550 -4.498 41.375 1.00 69.56 102 PHE A CA 1
ATOM 860 C C . PHE A 1 102 ? -40.440 -5.744 42.249 1.00 69.56 102 PHE A C 1
ATOM 862 O O . PHE A 1 102 ? -39.642 -5.786 43.187 1.00 69.56 102 PHE A O 1
ATOM 869 N N . LEU A 1 103 ? -41.237 -6.764 41.939 1.00 68.50 103 LEU A N 1
ATOM 870 C CA . LEU A 1 103 ? -41.374 -7.985 42.733 1.00 68.50 103 LEU A CA 1
ATOM 871 C C . LEU A 1 103 ? -40.522 -9.134 42.164 1.00 68.50 103 LEU A C 1
ATOM 873 O O . LEU A 1 103 ? -40.167 -9.167 40.979 1.00 68.50 103 LEU A O 1
ATOM 877 N N . LYS A 1 104 ? -40.221 -10.133 42.999 1.00 62.31 104 LYS A N 1
ATOM 878 C CA . LYS A 1 104 ? -39.644 -11.416 42.575 1.00 62.31 104 LYS A CA 1
ATOM 879 C C . LYS A 1 104 ? -40.555 -12.093 41.537 1.00 62.31 104 LYS A C 1
ATOM 881 O O . LYS A 1 104 ? -41.779 -12.026 41.604 1.00 62.31 104 LYS A O 1
ATOM 886 N N . GLY A 1 105 ? -39.945 -12.750 40.548 1.00 64.00 105 GLY A N 1
ATOM 887 C CA . GLY A 1 105 ? -40.671 -13.394 39.443 1.00 64.00 105 GLY A CA 1
ATOM 888 C C . GLY A 1 105 ? -40.942 -12.500 38.225 1.00 64.00 105 GLY A C 1
ATOM 889 O O . GLY A 1 105 ? -41.693 -12.923 37.345 1.00 64.00 105 GLY A O 1
ATOM 890 N N . HIS A 1 106 ? -40.290 -11.330 38.147 1.00 61.81 106 HIS A N 1
ATOM 891 C CA . HIS A 1 106 ? -40.394 -10.356 37.047 1.00 61.81 106 HIS A CA 1
ATOM 892 C C . HIS A 1 106 ? -41.785 -9.715 36.934 1.00 61.81 106 HIS A C 1
ATOM 894 O O . HIS A 1 106 ? -42.297 -9.503 35.838 1.00 61.81 106 HIS A O 1
ATOM 900 N N . ARG A 1 107 ? -42.414 -9.427 38.081 1.00 64.38 107 ARG A N 1
ATOM 901 C CA . ARG A 1 107 ? -43.692 -8.707 38.158 1.00 64.38 107 ARG A CA 1
ATOM 902 C C . ARG A 1 107 ? -43.445 -7.254 38.549 1.00 64.38 107 ARG A C 1
ATOM 904 O O . ARG A 1 107 ? -42.513 -6.953 39.296 1.00 64.38 107 ARG A O 1
ATOM 911 N N . PHE A 1 108 ? -44.292 -6.370 38.045 1.00 68.00 108 PHE A N 1
ATOM 912 C CA . PHE A 1 108 ? -44.218 -4.938 38.292 1.00 68.00 108 PHE A CA 1
ATOM 913 C C . PHE A 1 108 ? -45.602 -4.416 38.669 1.00 68.00 108 PHE A C 1
ATOM 915 O O . PHE A 1 108 ? -46.584 -4.816 38.041 1.00 68.00 108 PHE A O 1
ATOM 922 N N . VAL A 1 109 ? -45.660 -3.577 39.704 1.00 66.06 109 VAL A N 1
ATOM 923 C CA . VAL A 1 109 ? -46.896 -3.029 40.281 1.00 66.06 109 VAL A CA 1
ATOM 924 C C . VAL A 1 109 ? -46.752 -1.517 40.440 1.00 66.06 109 VAL A C 1
ATOM 926 O O . VAL A 1 109 ? -45.715 -1.032 40.901 1.00 66.06 109 VAL A O 1
ATOM 929 N N . TRP A 1 110 ? -47.791 -0.783 40.037 1.00 67.75 110 TRP A N 1
ATOM 930 C CA . TRP A 1 110 ? -47.862 0.676 40.105 1.00 67.75 110 TRP A CA 1
ATOM 931 C C . TRP A 1 110 ? -48.860 1.049 41.196 1.00 67.75 110 TRP A C 1
ATOM 933 O O . TRP A 1 110 ? -50.046 0.756 41.061 1.00 67.75 110 TRP A O 1
ATOM 943 N N . LEU A 1 111 ? -48.384 1.678 42.267 1.00 65.62 111 LEU A N 1
ATOM 944 C CA . LEU A 1 111 ? -49.225 2.154 43.360 1.00 65.62 111 LEU A CA 1
ATOM 945 C C . LEU A 1 111 ? -49.346 3.674 43.279 1.00 65.62 111 LEU A C 1
ATOM 947 O O . LEU A 1 111 ? -48.329 4.377 43.290 1.00 65.62 111 LEU A O 1
ATOM 951 N N . ASP A 1 112 ? -50.576 4.169 43.214 1.00 64.12 112 ASP A N 1
ATOM 952 C CA . ASP A 1 112 ? -50.872 5.587 43.366 1.00 64.12 112 ASP A CA 1
ATOM 953 C C . ASP A 1 112 ? -51.034 5.914 44.854 1.00 64.12 112 ASP A C 1
ATOM 955 O O . ASP A 1 112 ? -51.850 5.333 45.559 1.00 64.12 112 ASP A O 1
ATOM 959 N N . THR A 1 113 ? -50.207 6.823 45.353 1.00 61.22 113 THR A N 1
ATOM 960 C CA . THR A 1 113 ? -50.173 7.216 46.769 1.00 61.22 113 THR A CA 1
ATOM 961 C C . THR A 1 113 ? -50.861 8.556 47.026 1.00 61.22 113 THR A C 1
ATOM 963 O O . THR A 1 113 ? -50.799 9.045 48.152 1.00 61.22 113 THR A O 1
ATOM 966 N N . GLU A 1 114 ? -51.519 9.155 46.025 1.00 60.84 114 GLU A N 1
ATOM 967 C CA . GLU A 1 114 ? -52.254 10.420 46.186 1.00 60.84 114 GLU A CA 1
ATOM 968 C C . GLU A 1 114 ? -53.553 10.279 46.994 1.00 60.84 114 GLU A C 1
ATOM 970 O O . GLU A 1 114 ? -53.950 11.223 47.670 1.00 60.84 114 GLU A O 1
ATOM 975 N N . GLN A 1 115 ? -54.190 9.103 46.994 1.00 55.22 115 GLN A N 1
ATOM 976 C CA . GLN A 1 115 ? -55.468 8.867 47.688 1.00 55.22 115 GLN A CA 1
ATOM 977 C C . GLN A 1 115 ? -55.318 8.343 49.135 1.00 55.22 115 GLN A C 1
ATOM 979 O O . GLN A 1 115 ? -56.307 7.982 49.771 1.00 55.22 115 GLN A O 1
ATOM 984 N N . ILE A 1 116 ? -54.096 8.287 49.681 1.00 63.03 116 ILE A N 1
ATOM 985 C CA . ILE A 1 116 ? -53.782 7.641 50.971 1.00 63.03 116 ILE A CA 1
ATOM 986 C C . ILE A 1 116 ? -53.396 8.667 52.044 1.00 63.03 116 ILE A C 1
ATOM 988 O O . ILE A 1 116 ? -52.756 9.673 51.751 1.00 63.03 116 ILE A O 1
ATOM 992 N N . SER A 1 117 ? -53.742 8.391 53.311 1.00 60.22 117 SER A N 1
ATOM 993 C CA . SER A 1 117 ? -53.347 9.237 54.447 1.00 60.22 117 SER A CA 1
ATOM 994 C C . SER A 1 117 ? -51.823 9.302 54.627 1.00 60.22 117 SER A C 1
ATOM 996 O O . SER A 1 117 ? -51.121 8.299 54.460 1.00 60.22 117 SER A O 1
ATOM 998 N N . GLU A 1 118 ? -51.299 10.468 55.026 1.00 63.25 118 GLU A N 1
ATOM 999 C CA . GLU A 1 118 ? -49.850 10.678 55.201 1.00 63.25 118 GLU A CA 1
ATOM 1000 C C . GLU A 1 118 ? -49.201 9.636 56.127 1.00 63.25 118 GLU A C 1
ATOM 1002 O O . GLU A 1 118 ? -48.142 9.106 55.803 1.00 63.25 118 GLU A O 1
ATOM 1007 N N . GLN A 1 119 ? -49.882 9.234 57.205 1.00 62.38 119 GLN A N 1
ATOM 1008 C CA . GLN A 1 119 ? -49.383 8.220 58.145 1.00 62.38 119 GLN A CA 1
ATOM 1009 C C . GLN A 1 119 ? -49.175 6.837 57.503 1.00 62.38 119 GLN A C 1
ATOM 1011 O O . GLN A 1 119 ? -48.163 6.178 57.748 1.00 62.38 119 GLN A O 1
ATOM 1016 N N . LYS A 1 120 ? -50.113 6.375 56.661 1.00 63.56 120 LYS A N 1
ATOM 1017 C CA . LYS A 1 120 ? -49.994 5.076 55.969 1.00 63.56 120 LYS A CA 1
ATOM 1018 C C . LYS A 1 120 ? -48.886 5.110 54.916 1.00 63.56 120 LYS A C 1
ATOM 1020 O O . LYS A 1 120 ? -48.185 4.117 54.714 1.00 63.56 120 LYS A O 1
ATOM 1025 N N . ARG A 1 121 ? -48.705 6.266 54.274 1.00 65.88 121 ARG A N 1
ATOM 1026 C CA . ARG A 1 121 ? -47.638 6.504 53.302 1.00 65.88 121 ARG A CA 1
ATOM 1027 C C . ARG A 1 121 ? -46.260 6.488 53.962 1.00 65.88 121 ARG A C 1
ATOM 1029 O O . ARG A 1 121 ? -45.378 5.781 53.480 1.00 65.88 121 ARG A O 1
ATOM 1036 N N . GLU A 1 122 ? -46.087 7.190 55.079 1.00 68.50 122 GLU A N 1
ATOM 1037 C CA . GLU A 1 122 ? -44.834 7.186 55.844 1.00 68.50 122 GLU A CA 1
ATOM 1038 C C . GLU A 1 122 ? -44.490 5.792 56.378 1.00 68.50 122 GLU A C 1
ATOM 1040 O O . GLU A 1 122 ? -43.337 5.369 56.297 1.00 68.50 122 GLU A O 1
ATOM 1045 N N . PHE A 1 123 ? -45.482 5.026 56.842 1.00 69.12 123 PHE A N 1
ATOM 1046 C CA . PHE A 1 123 ? -45.271 3.651 57.301 1.00 69.12 123 PHE A CA 1
ATOM 1047 C C . PHE A 1 123 ? -44.779 2.718 56.183 1.00 69.12 123 PHE A C 1
ATOM 1049 O O . PHE A 1 123 ? -43.838 1.942 56.385 1.00 69.12 123 PHE A O 1
ATOM 1056 N N . LEU A 1 124 ? -45.375 2.809 54.987 1.00 68.69 124 LEU A N 1
ATOM 1057 C CA . LEU A 1 124 ? -44.926 2.060 53.811 1.00 68.69 124 LEU A CA 1
ATOM 1058 C C . LEU A 1 124 ? -43.496 2.467 53.422 1.00 68.69 124 LEU A C 1
ATOM 1060 O O . LEU A 1 124 ? -42.645 1.605 53.192 1.00 68.69 124 LEU A O 1
ATOM 1064 N N . GLU A 1 125 ? -43.211 3.771 53.390 1.00 68.38 125 GLU A N 1
ATOM 1065 C CA . GLU A 1 125 ? -41.881 4.297 53.077 1.00 68.38 125 GLU A CA 1
ATOM 1066 C C . GLU A 1 125 ? -40.835 3.819 54.092 1.00 68.38 125 GLU A C 1
ATOM 1068 O O . GLU A 1 125 ? -39.763 3.370 53.681 1.00 68.38 125 GLU A O 1
ATOM 1073 N N . MET A 1 126 ? -41.166 3.810 55.386 1.00 70.88 126 MET A N 1
ATOM 1074 C CA . MET A 1 126 ? -40.309 3.311 56.463 1.00 70.88 126 MET A CA 1
ATOM 1075 C C . MET A 1 126 ? -40.020 1.810 56.316 1.00 70.88 126 MET A C 1
ATOM 1077 O O . MET A 1 126 ? -38.866 1.389 56.400 1.00 70.88 126 MET A O 1
ATOM 1081 N N . LYS A 1 127 ? -41.036 0.983 56.029 1.00 66.88 127 LYS A N 1
ATOM 1082 C CA . LYS A 1 127 ? -40.867 -0.469 55.806 1.00 66.88 127 LYS A CA 1
ATOM 1083 C C . LYS A 1 127 ? -40.011 -0.779 54.579 1.00 66.88 127 LYS A C 1
ATOM 1085 O O . LYS A 1 127 ? -39.223 -1.728 54.601 1.00 66.88 127 LYS A O 1
ATOM 1090 N N . LEU A 1 128 ? -40.148 0.022 53.525 1.00 65.88 128 LEU A N 1
ATOM 1091 C CA . LEU A 1 128 ? -39.365 -0.104 52.299 1.00 65.88 128 LEU A CA 1
ATOM 1092 C C . LEU A 1 128 ? -37.911 0.383 52.479 1.00 65.88 128 LEU A C 1
ATOM 1094 O O . LEU A 1 128 ? -36.994 -0.211 51.908 1.00 65.88 128 LEU A O 1
ATOM 1098 N N . THR A 1 129 ? -37.673 1.411 53.305 1.00 62.88 129 THR A N 1
ATOM 1099 C CA . THR A 1 129 ? -36.322 1.924 53.619 1.00 62.88 129 THR A CA 1
ATOM 1100 C C . THR A 1 129 ? -35.560 1.045 54.610 1.00 62.88 129 THR A C 1
ATOM 1102 O O . THR A 1 129 ? -34.364 0.826 54.408 1.00 62.88 129 THR A O 1
ATOM 1105 N N . GLN A 1 130 ? -36.231 0.463 55.614 1.00 61.94 130 GLN A N 1
ATOM 1106 C CA . GLN A 1 130 ? -35.605 -0.386 56.643 1.00 61.94 130 GLN A CA 1
ATOM 1107 C C . GLN A 1 130 ? -34.925 -1.651 56.090 1.00 61.94 130 GLN A C 1
ATOM 1109 O O . GLN A 1 130 ? -34.066 -2.219 56.762 1.00 61.94 130 GLN A O 1
ATOM 1114 N N . ARG A 1 131 ? -35.306 -2.129 54.896 1.00 54.22 131 ARG A N 1
ATOM 1115 C CA . ARG A 1 131 ? -34.959 -3.483 54.428 1.00 54.22 131 ARG A CA 1
ATOM 1116 C C . ARG A 1 131 ? -33.988 -3.612 53.256 1.00 54.22 131 ARG A C 1
ATOM 1118 O O . ARG A 1 131 ? -33.714 -4.750 52.881 1.00 54.22 131 ARG A O 1
ATOM 1125 N N . GLY A 1 132 ? -33.400 -2.548 52.696 1.00 52.88 132 GLY A N 1
ATOM 1126 C CA . GLY A 1 132 ? -32.337 -2.827 51.711 1.00 52.88 132 GLY A CA 1
ATOM 1127 C C . GLY A 1 132 ? -31.815 -1.750 50.775 1.00 52.88 132 GLY A C 1
ATOM 1128 O O . GLY A 1 132 ? -31.008 -2.094 49.912 1.00 52.88 132 GLY A O 1
ATOM 1129 N N . ILE A 1 133 ? -32.208 -0.481 50.894 1.00 49.81 133 ILE A N 1
ATOM 1130 C CA . ILE A 1 133 ? -31.763 0.535 49.921 1.00 49.81 133 ILE A CA 1
ATOM 1131 C C . ILE A 1 133 ? -30.297 0.920 50.142 1.00 49.81 133 ILE A C 1
ATOM 1133 O O . ILE A 1 133 ? -29.517 0.924 49.192 1.00 49.81 133 ILE A O 1
ATOM 1137 N N . LEU A 1 134 ? -29.893 1.167 51.393 1.00 48.72 134 LEU A N 1
ATOM 1138 C CA . LEU A 1 134 ? -28.511 1.545 51.701 1.00 48.72 134 LEU A CA 1
ATOM 1139 C C . LEU A 1 134 ? -27.529 0.404 51.412 1.00 48.72 134 LEU A C 1
ATOM 1141 O O . LEU A 1 134 ? -26.551 0.623 50.710 1.00 48.72 134 LEU A O 1
ATOM 1145 N N . ALA A 1 135 ? -27.817 -0.830 51.836 1.00 53.12 135 ALA A N 1
ATOM 1146 C CA . ALA A 1 135 ? -26.900 -1.957 51.641 1.00 53.12 135 ALA A CA 1
ATOM 1147 C C . ALA A 1 135 ? -26.692 -2.341 50.158 1.00 53.12 135 ALA A C 1
ATOM 1149 O O . ALA A 1 135 ? -25.594 -2.746 49.776 1.00 53.12 135 ALA A O 1
ATOM 1150 N N . THR A 1 136 ? -27.712 -2.194 49.299 1.00 55.00 136 THR A N 1
ATOM 1151 C CA . THR A 1 136 ? -27.591 -2.524 47.864 1.00 55.00 136 THR A CA 1
ATOM 1152 C C . THR A 1 136 ? -27.020 -1.386 47.020 1.00 55.00 136 THR A C 1
ATOM 1154 O O . THR A 1 136 ? -26.319 -1.667 46.048 1.00 55.00 136 THR A O 1
ATOM 1157 N N . HIS A 1 137 ? -27.276 -0.115 47.353 1.00 57.56 137 HIS A N 1
ATOM 1158 C CA . HIS A 1 137 ? -26.631 1.018 46.671 1.00 57.56 137 HIS A CA 1
ATOM 1159 C C . HIS A 1 137 ? -25.178 1.225 47.106 1.00 57.56 137 HIS A C 1
ATOM 1161 O O . HIS A 1 137 ? -24.363 1.623 46.273 1.00 57.56 137 HIS A O 1
ATOM 1167 N N . PHE A 1 138 ? -24.830 0.874 48.349 1.00 64.69 138 PHE A N 1
ATOM 1168 C CA . PHE A 1 138 ? -23.472 1.012 48.882 1.00 64.69 138 PHE A CA 1
ATOM 1169 C C . PHE A 1 138 ? -22.417 0.292 48.033 1.00 64.69 138 PHE A C 1
ATOM 1171 O O . PHE A 1 138 ? -21.343 0.834 47.816 1.00 64.69 138 PHE A O 1
ATOM 1178 N N . TRP A 1 139 ? -22.739 -0.879 47.471 1.00 67.38 139 TRP A N 1
ATOM 1179 C CA . TRP A 1 139 ? -21.829 -1.614 46.582 1.00 67.38 139 TRP A CA 1
ATOM 1180 C C . TRP A 1 139 ? -21.920 -1.204 45.105 1.00 67.38 139 TRP A C 1
ATOM 1182 O O . TRP A 1 139 ? -20.988 -1.449 44.343 1.00 67.38 139 TRP A O 1
ATOM 1192 N N . ARG A 1 140 ? -23.007 -0.555 44.669 1.00 76.44 140 ARG A N 1
ATOM 1193 C CA . ARG A 1 140 ? -23.174 -0.133 43.264 1.00 76.44 140 ARG A CA 1
ATOM 1194 C C . ARG A 1 140 ? -22.281 1.047 42.900 1.00 76.44 140 ARG A C 1
ATOM 1196 O O . ARG A 1 140 ? -21.721 1.054 41.810 1.00 76.44 140 ARG A O 1
ATOM 1203 N N . ILE A 1 141 ? -22.132 2.009 43.808 1.00 81.44 141 ILE A N 1
ATOM 1204 C CA . ILE A 1 141 ? -21.288 3.196 43.613 1.00 81.44 141 ILE A CA 1
ATOM 1205 C C . ILE A 1 141 ? -19.808 2.823 43.397 1.00 81.44 141 ILE A C 1
ATOM 1207 O O . ILE A 1 141 ? -19.263 3.219 42.367 1.00 81.44 141 ILE A O 1
ATOM 1211 N N . PRO A 1 142 ? -19.143 2.030 44.265 1.00 84.00 142 PRO A N 1
ATOM 1212 C CA . PRO A 1 142 ? -17.747 1.653 44.049 1.00 84.00 142 PRO A CA 1
ATOM 1213 C C . PRO A 1 142 ? -17.563 0.809 42.783 1.00 84.00 142 PRO A C 1
ATOM 1215 O O . PRO A 1 142 ? -16.594 1.010 42.060 1.00 84.00 142 PRO A O 1
ATOM 1218 N N . ILE A 1 143 ? -18.510 -0.078 42.447 1.00 85.19 143 ILE A N 1
ATOM 1219 C CA . ILE A 1 143 ? -18.470 -0.831 41.181 1.00 85.19 143 ILE A CA 1
ATOM 1220 C C . ILE A 1 143 ? -18.556 0.113 39.975 1.00 85.19 143 ILE A C 1
ATOM 1222 O O . ILE A 1 143 ? -17.795 -0.049 39.022 1.00 85.19 143 ILE A O 1
ATOM 1226 N N . ALA A 1 144 ? -19.449 1.105 40.010 1.00 85.12 144 ALA A N 1
ATOM 1227 C CA . ALA A 1 144 ? -19.575 2.098 38.946 1.00 85.12 144 ALA A CA 1
ATOM 1228 C C . ALA A 1 144 ? -18.302 2.946 38.800 1.00 85.12 144 ALA A C 1
ATOM 1230 O O . ALA A 1 144 ? -17.857 3.177 37.679 1.00 85.12 144 ALA A O 1
ATOM 1231 N N . LEU A 1 145 ? -17.675 3.343 39.912 1.00 88.62 145 LEU A N 1
ATOM 1232 C CA . LEU A 1 145 ? -16.401 4.066 39.903 1.00 88.62 145 LEU A CA 1
ATOM 1233 C C . LEU A 1 145 ? -15.260 3.223 39.324 1.00 88.62 145 LEU A C 1
ATOM 1235 O O . LEU A 1 145 ? -14.486 3.730 38.518 1.00 88.62 145 LEU A O 1
ATOM 1239 N N . ILE A 1 146 ? -15.173 1.933 39.671 1.00 89.06 146 ILE A N 1
ATOM 1240 C CA . ILE A 1 146 ? -14.170 1.028 39.089 1.00 89.06 146 ILE A CA 1
ATOM 1241 C C . ILE A 1 146 ? -14.405 0.870 37.585 1.00 89.06 146 ILE A C 1
ATOM 1243 O O . ILE A 1 146 ? -13.454 0.954 36.813 1.00 89.06 146 ILE A O 1
ATOM 1247 N N . LEU A 1 147 ? -15.653 0.677 37.147 1.00 90.44 147 LEU A N 1
ATOM 1248 C CA . LEU A 1 147 ? -15.981 0.608 35.721 1.00 90.44 147 LEU A CA 1
ATOM 1249 C C . LEU A 1 147 ? -15.571 1.893 34.999 1.00 90.44 147 LEU A C 1
ATOM 1251 O O . LEU A 1 147 ? -14.909 1.816 33.965 1.00 90.44 147 LEU A O 1
ATOM 1255 N N . ALA A 1 148 ? -15.905 3.059 35.553 1.00 90.44 148 ALA A N 1
ATOM 1256 C CA . ALA A 1 148 ? -15.512 4.348 34.995 1.00 90.44 148 ALA A CA 1
ATOM 1257 C C . ALA A 1 148 ? -13.982 4.491 34.921 1.00 90.44 148 ALA A C 1
ATOM 1259 O O . ALA A 1 148 ? -13.457 4.845 33.869 1.00 90.44 148 ALA A O 1
ATOM 1260 N N . GLY A 1 149 ? -13.262 4.131 35.987 1.00 92.50 149 GLY A N 1
ATOM 1261 C CA . GLY A 1 149 ? -11.800 4.181 36.040 1.00 92.50 149 GLY A CA 1
ATOM 1262 C C . GLY A 1 149 ? -11.128 3.250 35.030 1.00 92.50 149 GLY A C 1
ATOM 1263 O O . GLY A 1 149 ? -10.245 3.678 34.296 1.00 92.50 149 GLY A O 1
ATOM 1264 N N . VAL A 1 150 ? -11.579 1.997 34.925 1.00 91.19 150 VAL A N 1
ATOM 1265 C CA . VAL A 1 150 ? -11.064 1.023 33.945 1.00 91.19 150 VAL A CA 1
ATOM 1266 C C . VAL A 1 150 ? -11.335 1.491 32.517 1.00 91.19 150 VAL A C 1
ATOM 1268 O O . VAL A 1 150 ? -10.466 1.370 31.660 1.00 91.19 150 VAL A O 1
ATOM 1271 N N . THR A 1 151 ? -12.514 2.065 32.271 1.00 92.06 151 THR A N 1
ATOM 1272 C CA . THR A 1 151 ? -12.873 2.629 30.963 1.00 92.06 151 THR A CA 1
ATOM 1273 C C . THR A 1 151 ? -11.978 3.808 30.618 1.00 92.06 151 THR A C 1
ATOM 1275 O O . THR A 1 151 ? -11.442 3.860 29.518 1.00 92.06 151 THR A O 1
ATOM 1278 N N . PHE A 1 152 ? -11.775 4.730 31.560 1.00 93.25 152 PHE A N 1
ATOM 1279 C CA . PHE A 1 152 ? -10.925 5.897 31.362 1.00 93.25 152 PHE A CA 1
ATOM 1280 C C . PHE A 1 152 ? -9.471 5.496 31.091 1.00 93.25 152 PHE A C 1
ATOM 1282 O O . PHE A 1 152 ? -8.891 5.933 30.102 1.00 93.25 152 PHE A O 1
ATOM 1289 N N . LEU A 1 153 ? -8.901 4.609 31.912 1.00 91.06 153 LEU A N 1
ATOM 1290 C CA . LEU A 1 153 ? -7.533 4.112 31.736 1.00 91.06 153 LEU A CA 1
ATOM 1291 C C . LEU A 1 153 ? -7.369 3.323 30.433 1.00 91.06 153 LEU A C 1
ATOM 1293 O O . LEU A 1 153 ? -6.378 3.490 29.727 1.00 91.06 153 LEU A O 1
ATOM 1297 N N . GLY A 1 154 ? -8.344 2.479 30.096 1.00 87.94 154 GLY A N 1
ATOM 1298 C CA . GLY A 1 154 ? -8.341 1.709 28.859 1.00 87.94 154 GLY A CA 1
ATOM 1299 C C . GLY A 1 154 ? -8.441 2.592 27.614 1.00 87.94 154 GLY A C 1
ATOM 1300 O O . GLY A 1 154 ? -7.687 2.403 26.655 1.00 87.94 154 GLY A O 1
ATOM 1301 N N . ALA A 1 155 ? -9.321 3.594 27.646 1.00 89.62 155 ALA A N 1
ATOM 1302 C CA . ALA A 1 155 ? -9.468 4.578 26.582 1.00 89.62 155 ALA A CA 1
ATOM 1303 C C . ALA A 1 155 ? -8.196 5.420 26.426 1.00 89.62 155 ALA A C 1
ATOM 1305 O O . ALA A 1 155 ? -7.696 5.549 25.312 1.00 89.62 155 ALA A O 1
ATOM 1306 N N . ALA A 1 156 ? -7.624 5.914 27.529 1.00 88.69 156 ALA A N 1
ATOM 1307 C CA . ALA A 1 156 ? -6.371 6.664 27.520 1.00 88.69 156 ALA A CA 1
ATOM 1308 C C . ALA A 1 156 ? -5.209 5.831 26.955 1.00 88.69 156 ALA A C 1
ATOM 1310 O O . ALA A 1 156 ? -4.481 6.309 26.089 1.00 88.69 156 ALA A O 1
ATOM 1311 N N . GLY A 1 157 ? -5.070 4.567 27.372 1.00 86.75 157 GLY A N 1
ATOM 1312 C CA . GLY A 1 157 ? -4.042 3.664 26.846 1.00 86.75 157 GLY A CA 1
ATOM 1313 C C . GLY A 1 157 ? -4.206 3.371 25.351 1.00 86.75 157 GLY A C 1
ATOM 1314 O O . GLY A 1 157 ? -3.222 3.316 24.617 1.00 86.75 157 GLY A O 1
ATOM 1315 N N . THR A 1 158 ? -5.449 3.244 24.880 1.00 85.44 158 THR A N 1
ATOM 1316 C CA . THR A 1 158 ? -5.746 3.060 23.450 1.00 85.44 158 THR A CA 1
ATOM 1317 C C . THR A 1 158 ? -5.428 4.323 22.653 1.00 85.44 158 THR A C 1
ATOM 1319 O O . THR A 1 158 ? -4.745 4.239 21.635 1.00 85.44 158 THR A O 1
ATOM 1322 N N . ALA A 1 159 ? -5.868 5.491 23.127 1.00 85.44 159 ALA A N 1
ATOM 1323 C CA . ALA A 1 159 ? -5.587 6.771 22.487 1.00 85.44 159 ALA A CA 1
ATOM 1324 C C . ALA A 1 159 ? -4.078 7.024 22.397 1.00 85.44 159 ALA A C 1
ATOM 1326 O O . ALA A 1 159 ? -3.578 7.380 21.336 1.00 85.44 159 ALA A O 1
ATOM 1327 N N . TRP A 1 160 ? -3.337 6.744 23.473 1.00 82.88 160 TRP A N 1
ATOM 1328 C CA . TRP A 1 160 ? -1.882 6.855 23.481 1.00 82.88 160 TRP A CA 1
ATOM 1329 C C . TRP A 1 160 ? -1.225 5.917 22.459 1.00 82.88 160 TRP A C 1
ATOM 1331 O O . TRP A 1 160 ? -0.350 6.346 21.719 1.00 82.88 160 TRP A O 1
ATOM 1341 N N . SER A 1 161 ? -1.711 4.678 22.326 1.00 83.06 161 SER A N 1
ATOM 1342 C CA . SER A 1 161 ? -1.202 3.724 21.325 1.00 83.06 161 SER A CA 1
ATOM 1343 C C . SER A 1 161 ? -1.510 4.093 19.866 1.00 83.06 161 SER A C 1
ATOM 1345 O O . SER A 1 161 ? -0.903 3.524 18.958 1.00 83.06 161 SER A O 1
ATOM 1347 N N . ALA A 1 162 ? -2.465 5.003 19.642 1.00 78.00 162 ALA A N 1
ATOM 1348 C CA . ALA A 1 162 ? -2.832 5.517 18.324 1.00 78.00 162 ALA A CA 1
ATOM 1349 C C . ALA A 1 162 ? -1.993 6.736 17.907 1.00 78.00 162 ALA A C 1
ATOM 1351 O O . ALA A 1 162 ? -1.917 7.035 16.718 1.00 78.00 162 ALA A O 1
ATOM 1352 N N . VAL A 1 163 ? -1.349 7.425 18.858 1.00 83.31 163 VAL A N 1
ATOM 1353 C CA . VAL A 1 163 ? -0.396 8.506 18.559 1.00 83.31 163 VAL A CA 1
ATOM 1354 C C . VAL A 1 163 ? 0.792 7.922 17.779 1.00 83.31 163 VAL A C 1
ATOM 1356 O O . VAL A 1 163 ? 1.246 6.829 18.138 1.00 83.31 163 VAL A O 1
ATOM 1359 N N . PRO A 1 164 ? 1.323 8.619 16.751 1.00 78.06 164 PRO A N 1
ATOM 1360 C CA . PRO A 1 164 ? 2.443 8.130 15.951 1.00 78.06 164 PRO A CA 1
ATOM 1361 C C . PRO A 1 164 ? 3.586 7.566 16.803 1.00 78.06 164 PRO A C 1
ATOM 1363 O O . PRO A 1 164 ? 3.984 8.170 17.800 1.00 78.06 164 PRO A O 1
ATOM 1366 N N . PHE A 1 165 ? 4.091 6.397 16.401 1.00 76.31 165 PHE A N 1
ATOM 1367 C CA . PHE A 1 165 ? 5.219 5.676 17.008 1.00 76.31 165 PHE A CA 1
ATOM 1368 C C . PHE A 1 165 ? 5.007 5.117 18.433 1.00 76.31 165 PHE A C 1
ATOM 1370 O O . PHE A 1 165 ? 5.918 4.488 18.967 1.00 76.31 165 PHE A O 1
ATOM 1377 N N . ASN A 1 166 ? 3.820 5.252 19.041 1.00 80.62 166 ASN A N 1
ATOM 1378 C CA . ASN A 1 166 ? 3.566 4.821 20.431 1.00 80.62 166 ASN A CA 1
ATOM 1379 C C . ASN A 1 166 ? 2.904 3.439 20.579 1.00 80.62 166 ASN A C 1
ATOM 1381 O O . ASN A 1 166 ? 2.577 3.007 21.687 1.00 80.62 166 ASN A O 1
ATOM 1385 N N . GLY A 1 167 ? 2.696 2.706 19.487 1.00 81.56 167 GLY A N 1
ATOM 1386 C CA . GLY A 1 167 ? 2.153 1.353 19.569 1.00 81.56 167 GLY A CA 1
ATOM 1387 C C . GLY A 1 167 ? 1.841 0.729 18.221 1.00 81.56 167 GLY A C 1
ATOM 1388 O O . GLY A 1 167 ? 1.862 1.388 17.183 1.00 81.56 167 GLY A O 1
ATOM 1389 N N . LYS A 1 168 ? 1.510 -0.563 18.234 1.00 84.00 168 LYS A N 1
ATOM 1390 C CA . LYS A 1 168 ? 1.129 -1.313 17.029 1.00 84.00 168 LYS A CA 1
ATOM 1391 C C . LYS A 1 168 ? -0.110 -0.731 16.341 1.00 84.00 168 LYS A C 1
ATOM 1393 O O . LYS A 1 168 ? -0.192 -0.771 15.120 1.00 84.00 168 LYS A O 1
ATOM 1398 N N . LEU A 1 169 ? -1.038 -0.156 17.106 1.00 81.94 169 LEU A N 1
ATOM 1399 C CA . LEU A 1 169 ? -2.206 0.533 16.561 1.00 81.94 169 LEU A CA 1
ATOM 1400 C C . LEU A 1 169 ? -1.809 1.741 15.700 1.00 81.94 169 LEU A C 1
ATOM 1402 O O . LEU A 1 169 ? -2.351 1.882 14.611 1.00 81.94 169 LEU A O 1
ATOM 1406 N N . SER A 1 170 ? -0.842 2.558 16.134 1.00 84.75 170 SER A N 1
ATOM 1407 C CA . SER A 1 170 ? -0.351 3.693 15.336 1.00 84.75 170 SER A CA 1
ATOM 1408 C C . SER A 1 170 ? 0.195 3.260 13.973 1.00 84.75 170 SER A C 1
ATOM 1410 O O . SER A 1 170 ? -0.110 3.896 12.972 1.00 84.75 170 SER A O 1
ATOM 1412 N N . TRP A 1 171 ? 0.908 2.129 13.908 1.00 81.00 171 TRP A N 1
ATOM 1413 C CA . TRP A 1 171 ? 1.405 1.565 12.651 1.00 81.00 171 TRP A CA 1
ATOM 1414 C C . TRP A 1 171 ? 0.276 1.103 11.734 1.00 81.00 171 TRP A C 1
ATOM 1416 O O . TRP A 1 171 ? 0.313 1.397 10.547 1.00 81.00 171 TRP A O 1
ATOM 1426 N N . VAL A 1 172 ? -0.746 0.439 12.283 1.00 81.62 172 VAL A N 1
ATOM 1427 C CA . VAL A 1 172 ? -1.919 -0.001 11.508 1.00 81.62 172 VAL A CA 1
ATOM 1428 C C . VAL A 1 172 ? -2.718 1.196 10.989 1.00 81.62 172 VAL A C 1
ATOM 1430 O O . VAL A 1 172 ? -3.166 1.180 9.849 1.00 81.62 172 VAL A O 1
ATOM 1433 N N . ILE A 1 173 ? -2.893 2.240 11.806 1.00 82.25 173 ILE A N 1
ATOM 1434 C CA . ILE A 1 173 ? -3.558 3.480 11.384 1.00 82.25 173 ILE A CA 1
ATOM 1435 C C . ILE A 1 173 ? -2.743 4.163 10.287 1.00 82.25 173 ILE A C 1
ATOM 1437 O O . ILE A 1 173 ? -3.312 4.546 9.270 1.00 82.25 173 ILE A O 1
ATOM 1441 N N . ASN A 1 174 ? -1.427 4.277 10.473 1.00 82.25 174 ASN A N 1
ATOM 1442 C CA . ASN A 1 174 ? -0.539 4.886 9.495 1.00 82.25 174 ASN A CA 1
ATOM 1443 C C . ASN A 1 174 ? -0.566 4.120 8.171 1.00 82.25 174 ASN A C 1
ATOM 1445 O O . ASN A 1 174 ? -0.804 4.730 7.144 1.00 82.25 174 ASN A O 1
ATOM 1449 N N . GLU A 1 175 ? -0.422 2.792 8.193 1.00 82.19 175 GLU A N 1
ATOM 1450 C CA . GLU A 1 175 ? -0.518 1.940 7.001 1.00 82.19 175 GLU A CA 1
ATOM 1451 C C . GLU A 1 175 ? -1.872 2.088 6.301 1.00 82.19 175 GLU A C 1
ATOM 1453 O O . GLU A 1 175 ? -1.933 2.179 5.077 1.00 82.19 175 GLU A O 1
ATOM 1458 N N . LEU A 1 176 ? -2.969 2.164 7.056 1.00 83.00 176 LEU A N 1
ATOM 1459 C CA . LEU A 1 176 ? -4.297 2.375 6.484 1.00 83.00 176 LEU A CA 1
ATOM 1460 C C . LEU A 1 176 ? -4.440 3.766 5.842 1.00 83.00 176 LEU A C 1
ATOM 1462 O O . LEU A 1 176 ? -5.128 3.916 4.834 1.00 83.00 176 LEU A O 1
ATOM 1466 N N . GLN A 1 177 ? -3.801 4.786 6.414 1.00 81.94 177 GLN A N 1
ATOM 1467 C CA . GLN A 1 177 ? -3.818 6.146 5.882 1.00 81.94 177 GLN A CA 1
ATOM 1468 C C . GLN A 1 177 ? -2.897 6.307 4.670 1.00 81.94 177 GLN A C 1
ATOM 1470 O O . GLN A 1 177 ? -3.314 6.929 3.689 1.00 81.94 177 GLN A O 1
ATOM 1475 N N . SER A 1 178 ? -1.702 5.716 4.702 1.00 85.44 178 SER A N 1
ATOM 1476 C CA . SER A 1 178 ? -0.655 5.899 3.699 1.00 85.44 178 SER A CA 1
ATOM 1477 C C . SER A 1 178 ? -0.670 4.864 2.581 1.00 85.44 178 SER A C 1
ATOM 1479 O O . SER A 1 178 ? -0.104 5.137 1.537 1.00 85.44 178 SER A O 1
ATOM 1481 N N . SER A 1 179 ? -1.321 3.707 2.721 1.00 90.69 179 SER A N 1
ATOM 1482 C CA . SER A 1 179 ? -1.348 2.702 1.648 1.00 90.69 179 SER A CA 1
ATOM 1483 C C . SER A 1 179 ? -2.676 2.664 0.893 1.00 90.69 179 SER A C 1
ATOM 1485 O O . SER A 1 179 ? -3.767 2.829 1.451 1.00 90.69 179 SER A O 1
ATOM 1487 N N . ARG A 1 180 ? -2.606 2.424 -0.413 1.00 92.50 180 ARG A N 1
ATOM 1488 C CA . ARG A 1 180 ? -3.744 2.120 -1.282 1.00 92.50 180 ARG A CA 1
ATOM 1489 C C . ARG A 1 180 ? -3.453 0.812 -1.996 1.00 92.50 180 ARG A C 1
ATOM 1491 O O . ARG A 1 180 ? -2.316 0.538 -2.356 1.00 92.50 180 ARG A O 1
ATOM 1498 N N . ARG A 1 181 ? -4.480 -0.018 -2.171 1.00 93.88 181 ARG A N 1
ATOM 1499 C CA . ARG A 1 181 ? -4.370 -1.270 -2.926 1.00 93.88 181 ARG A CA 1
ATOM 1500 C C . ARG A 1 181 ? -5.385 -1.278 -4.054 1.00 93.88 181 ARG A C 1
ATOM 1502 O O . ARG A 1 181 ? -6.563 -1.005 -3.802 1.00 93.88 181 ARG A O 1
ATOM 1509 N N . VAL A 1 182 ? -4.936 -1.609 -5.257 1.00 96.06 182 VAL A N 1
ATOM 1510 C CA . VAL A 1 182 ? -5.765 -1.710 -6.463 1.00 96.06 182 VAL A CA 1
ATOM 1511 C C . VAL A 1 182 ? -5.456 -3.009 -7.189 1.00 96.06 182 VAL A C 1
ATOM 1513 O O . VAL A 1 182 ? -4.342 -3.507 -7.105 1.00 96.06 182 VAL A O 1
ATOM 1516 N N . ARG A 1 183 ? -6.461 -3.613 -7.819 1.00 96.38 183 ARG A N 1
ATOM 1517 C CA . ARG A 1 183 ? -6.276 -4.854 -8.573 1.00 96.38 183 ARG A CA 1
ATOM 1518 C C . ARG A 1 183 ? -5.595 -4.530 -9.899 1.00 96.38 183 ARG A C 1
ATOM 1520 O O . ARG A 1 183 ? -6.014 -3.568 -10.530 1.00 96.38 183 ARG A O 1
ATOM 1527 N N . LEU A 1 184 ? -4.607 -5.328 -10.294 1.00 96.38 184 LEU A N 1
ATOM 1528 C CA . LEU A 1 184 ? -4.001 -5.228 -11.620 1.00 96.38 184 LEU A CA 1
ATOM 1529 C C . LEU A 1 184 ? -4.898 -5.963 -12.620 1.00 96.38 184 LEU A C 1
ATOM 1531 O O . LEU A 1 184 ? -5.009 -7.188 -12.570 1.00 96.38 184 LEU A O 1
ATOM 1535 N N . VAL A 1 185 ? -5.614 -5.205 -13.443 1.00 96.81 185 VAL A N 1
ATOM 1536 C CA . VAL A 1 185 ? -6.478 -5.709 -14.517 1.00 96.81 185 VAL A CA 1
ATOM 1537 C C . VAL A 1 185 ? -5.674 -5.803 -15.806 1.00 96.81 185 VAL A C 1
ATOM 1539 O O . VAL A 1 185 ? -5.722 -6.838 -16.464 1.00 96.81 185 VAL A O 1
ATOM 1542 N N . HIS A 1 186 ? -4.904 -4.759 -16.101 1.00 97.62 186 HIS A N 1
ATOM 1543 C CA . HIS A 1 186 ? -4.014 -4.654 -17.250 1.00 97.62 186 HIS A CA 1
ATOM 1544 C C . HIS A 1 186 ? -2.656 -5.277 -16.916 1.00 97.62 186 HIS A C 1
ATOM 1546 O O . HIS A 1 186 ? -1.690 -4.593 -16.570 1.00 97.62 186 HIS A O 1
ATOM 1552 N N . ASN A 1 187 ? -2.617 -6.609 -16.882 1.00 96.50 187 ASN A N 1
ATOM 1553 C CA . ASN A 1 187 ? -1.466 -7.364 -16.401 1.00 96.50 187 ASN A CA 1
ATOM 1554 C C . ASN A 1 187 ? -0.537 -7.865 -17.514 1.00 96.50 187 ASN A C 1
ATOM 1556 O O . ASN A 1 187 ? 0.384 -8.618 -17.191 1.00 96.50 187 ASN A O 1
ATOM 1560 N N . ASN A 1 188 ? -0.745 -7.491 -18.782 1.00 97.56 188 ASN A N 1
ATOM 1561 C CA . ASN A 1 188 ? 0.106 -7.925 -19.886 1.00 97.56 188 ASN A CA 1
ATOM 1562 C C . ASN A 1 188 ? 0.864 -6.750 -20.522 1.00 97.56 188 ASN A C 1
ATOM 1564 O O . ASN A 1 188 ? 0.276 -5.868 -21.141 1.00 97.56 188 ASN A O 1
ATOM 1568 N N . ILE A 1 189 ? 2.197 -6.764 -20.436 1.00 97.19 189 ILE A N 1
ATOM 1569 C CA . ILE A 1 189 ? 3.041 -5.665 -20.926 1.00 97.19 189 ILE A CA 1
ATOM 1570 C C . ILE A 1 189 ? 3.046 -5.528 -22.457 1.00 97.19 189 ILE A C 1
ATOM 1572 O O . ILE A 1 189 ? 3.358 -4.454 -22.964 1.00 97.19 189 ILE A O 1
ATOM 1576 N N . TYR A 1 190 ? 2.717 -6.586 -23.205 1.00 96.25 190 TYR A N 1
ATOM 1577 C CA . TYR A 1 190 ? 2.661 -6.532 -24.669 1.00 96.25 190 TYR A CA 1
ATOM 1578 C C . TYR A 1 190 ? 1.327 -6.002 -25.193 1.00 96.25 190 TYR A C 1
ATOM 1580 O O . TYR A 1 190 ? 1.299 -5.414 -26.272 1.00 96.25 190 TYR A O 1
ATOM 1588 N N . GLU A 1 191 ? 0.235 -6.260 -24.472 1.00 96.12 191 GLU A N 1
ATOM 1589 C CA . GLU A 1 191 ? -1.117 -5.867 -24.880 1.00 96.12 191 GLU A CA 1
ATOM 1590 C C . GLU A 1 191 ? -1.495 -4.501 -24.303 1.00 96.12 191 GLU A C 1
ATOM 1592 O O . GLU A 1 191 ? -1.956 -3.630 -25.039 1.00 96.12 191 GLU A O 1
ATOM 1597 N N . ASP A 1 192 ? -1.246 -4.302 -23.008 1.00 96.44 192 ASP A N 1
ATOM 1598 C CA . ASP A 1 192 ? -1.701 -3.127 -22.263 1.00 96.44 192 ASP A CA 1
ATOM 1599 C C . ASP A 1 192 ? -0.615 -2.047 -22.116 1.00 96.44 192 ASP A C 1
ATOM 1601 O O . ASP A 1 192 ? -0.906 -0.870 -21.879 1.00 96.44 192 ASP A O 1
ATOM 1605 N N . GLY A 1 193 ? 0.657 -2.443 -22.226 1.00 96.25 193 GLY A N 1
ATOM 1606 C CA . GLY A 1 193 ? 1.801 -1.567 -21.986 1.00 96.25 193 GLY A CA 1
ATOM 1607 C C . GLY A 1 193 ? 1.873 -1.039 -20.546 1.00 96.25 193 GLY A C 1
ATOM 1608 O O . GLY A 1 193 ? 1.210 -1.524 -19.629 1.00 96.25 193 GLY A O 1
ATOM 1609 N N . LEU A 1 194 ? 2.709 -0.019 -20.326 1.00 96.75 194 LEU A N 1
ATOM 1610 C CA . LEU A 1 194 ? 2.762 0.669 -19.028 1.00 96.75 194 LEU A CA 1
ATOM 1611 C C . LEU A 1 194 ? 1.545 1.573 -18.795 1.00 96.75 194 LEU A C 1
ATOM 1613 O O . LEU A 1 194 ? 1.187 1.820 -17.643 1.00 96.75 194 LEU A O 1
ATOM 1617 N N . ASP A 1 195 ? 0.904 2.041 -19.869 1.00 95.81 195 ASP A N 1
ATOM 1618 C CA . ASP A 1 195 ? -0.261 2.922 -19.797 1.00 95.81 195 ASP A CA 1
ATOM 1619 C C . ASP A 1 195 ? -1.442 2.234 -19.092 1.00 95.81 195 ASP A C 1
ATOM 1621 O O . ASP A 1 195 ? -2.028 2.832 -18.190 1.00 95.81 195 ASP A O 1
ATOM 1625 N N . GLY A 1 196 ? -1.731 0.962 -19.404 1.00 96.38 196 GLY A N 1
ATOM 1626 C CA . GLY A 1 196 ? -2.792 0.204 -18.726 1.00 96.38 196 GLY A CA 1
ATOM 1627 C C . GLY A 1 196 ? -2.526 -0.005 -17.228 1.00 96.38 196 GLY A C 1
ATOM 1628 O O . GLY A 1 196 ? -3.425 0.140 -16.397 1.00 96.38 196 GLY A O 1
ATOM 1629 N N . ILE A 1 197 ? -1.267 -0.250 -16.847 1.00 96.50 197 ILE A N 1
ATOM 1630 C CA . ILE A 1 197 ? -0.870 -0.364 -15.432 1.00 96.50 197 ILE A CA 1
ATOM 1631 C C . ILE A 1 197 ? -1.084 0.973 -14.703 1.00 96.50 197 ILE A C 1
ATOM 1633 O O . ILE A 1 197 ? -1.591 1.005 -13.576 1.00 96.50 197 ILE A O 1
ATOM 1637 N N . LEU A 1 198 ? -0.701 2.092 -15.328 1.00 95.81 198 LEU A N 1
ATOM 1638 C CA . LEU A 1 198 ? -0.912 3.428 -14.767 1.00 95.81 198 LEU A CA 1
ATOM 1639 C C . LEU A 1 198 ? -2.399 3.796 -14.698 1.00 95.81 198 LEU A C 1
ATOM 1641 O O . LEU A 1 198 ? -2.805 4.460 -13.742 1.00 95.81 198 LEU A O 1
ATOM 1645 N N . GLU A 1 199 ? -3.217 3.352 -15.653 1.00 96.31 199 GLU A N 1
ATOM 1646 C CA . GLU A 1 199 ? -4.673 3.521 -15.628 1.00 96.31 199 GLU A CA 1
ATOM 1647 C C . GLU A 1 199 ? -5.297 2.823 -14.411 1.00 96.31 199 GLU A C 1
ATOM 1649 O O . GLU A 1 199 ? -6.050 3.450 -13.657 1.00 96.31 199 GLU A O 1
ATOM 1654 N N . ASP A 1 200 ? -4.909 1.573 -14.142 1.00 96.56 200 ASP A N 1
ATOM 1655 C CA . ASP A 1 200 ? -5.364 0.836 -12.959 1.00 96.56 200 ASP A CA 1
ATOM 1656 C C . ASP A 1 200 ? -5.005 1.581 -11.663 1.00 96.56 200 ASP A C 1
ATOM 1658 O O . ASP A 1 200 ? -5.831 1.717 -10.754 1.00 96.56 200 ASP A O 1
ATOM 1662 N N . ILE A 1 201 ? -3.786 2.123 -11.580 1.00 96.00 201 ILE A N 1
ATOM 1663 C CA . ILE A 1 201 ? -3.319 2.922 -10.436 1.00 96.00 201 ILE A CA 1
ATOM 1664 C C . ILE A 1 201 ? -4.148 4.205 -10.280 1.00 96.00 201 ILE A C 1
ATOM 1666 O O . ILE A 1 201 ? -4.626 4.496 -9.174 1.00 96.00 201 ILE A O 1
ATOM 1670 N N . ARG A 1 202 ? -4.372 4.938 -11.379 1.00 94.88 202 ARG A N 1
ATOM 1671 C CA . ARG A 1 202 ? -5.169 6.178 -11.420 1.00 94.88 202 ARG A CA 1
ATOM 1672 C C . ARG A 1 202 ? -6.622 5.959 -11.006 1.00 94.88 202 ARG A C 1
ATOM 1674 O O . ARG A 1 202 ? -7.229 6.828 -10.385 1.00 94.88 202 ARG A O 1
ATOM 1681 N N . GLY A 1 203 ? -7.164 4.762 -11.231 1.00 93.00 203 GLY A N 1
ATOM 1682 C CA . GLY A 1 203 ? -8.485 4.375 -10.734 1.00 93.00 203 GLY A CA 1
ATOM 1683 C C . GLY A 1 203 ? -8.623 4.419 -9.203 1.00 93.00 203 GLY A C 1
ATOM 1684 O O . GLY A 1 203 ? -9.744 4.444 -8.683 1.00 93.00 203 GLY A O 1
ATOM 1685 N N . LYS A 1 204 ? -7.509 4.431 -8.451 1.00 93.25 204 LYS A N 1
ATOM 1686 C CA . LYS A 1 204 ? -7.516 4.447 -6.979 1.00 93.25 204 LYS A CA 1
ATOM 1687 C C . LYS A 1 204 ? -6.814 5.643 -6.343 1.00 93.25 204 LYS A C 1
ATOM 1689 O O . LYS A 1 204 ? -7.156 5.990 -5.206 1.00 93.25 204 LYS A O 1
ATOM 1694 N N . VAL A 1 205 ? -5.831 6.216 -7.022 1.00 92.50 205 VAL A N 1
ATOM 1695 C CA . VAL A 1 205 ? -4.997 7.313 -6.534 1.00 92.50 205 VAL A CA 1
ATOM 1696 C C . VAL A 1 205 ? -4.965 8.402 -7.589 1.00 92.50 205 VAL A C 1
ATOM 1698 O O . VAL A 1 205 ? -4.790 8.103 -8.761 1.00 92.50 205 VAL A O 1
ATOM 1701 N N . ASP A 1 206 ? -5.102 9.655 -7.166 1.00 89.81 206 ASP A N 1
ATOM 1702 C CA . ASP A 1 206 ? -4.907 10.800 -8.051 1.00 89.81 206 ASP A CA 1
ATOM 1703 C C . ASP A 1 206 ? -3.403 10.949 -8.327 1.00 89.81 206 ASP A C 1
ATOM 1705 O O . ASP A 1 206 ? -2.657 11.512 -7.520 1.00 89.81 206 ASP A O 1
ATOM 1709 N N . LEU A 1 207 ? -2.942 10.275 -9.383 1.00 92.19 207 LEU A N 1
ATOM 1710 C CA . LEU A 1 207 ? -1.544 10.234 -9.796 1.00 92.19 207 LEU A CA 1
ATOM 1711 C C . LEU A 1 207 ? -1.305 11.368 -10.806 1.00 92.19 207 LEU A C 1
ATOM 1713 O O . LEU A 1 207 ? -1.896 11.312 -11.889 1.00 92.19 207 LEU A O 1
ATOM 1717 N N . PRO A 1 208 ? -0.447 12.358 -10.491 1.00 92.38 208 PRO A N 1
ATOM 1718 C CA . PRO A 1 208 ? -0.167 13.472 -11.388 1.00 92.38 208 PRO A CA 1
ATOM 1719 C C . PRO A 1 208 ? 0.401 13.018 -12.733 1.00 92.38 208 PRO A C 1
ATOM 1721 O O . PRO A 1 208 ? 0.964 11.927 -12.848 1.00 92.38 208 PRO A O 1
ATOM 1724 N N . GLU A 1 209 ? 0.273 13.869 -13.750 1.00 88.06 209 GLU A N 1
ATOM 1725 C CA . GLU A 1 209 ? 0.824 13.584 -15.079 1.00 88.06 209 GLU A CA 1
ATOM 1726 C C . GLU A 1 209 ? 2.355 13.609 -15.072 1.00 88.06 209 GLU A C 1
ATOM 1728 O O . GLU A 1 209 ? 2.982 12.704 -15.612 1.00 88.06 209 GLU A O 1
ATOM 1733 N N . LYS A 1 210 ? 2.964 14.591 -14.396 1.00 92.00 210 LYS A N 1
ATOM 1734 C CA . LYS A 1 210 ? 4.422 14.701 -14.290 1.00 92.00 210 LYS A CA 1
ATOM 1735 C C . LYS A 1 210 ? 4.948 13.849 -13.144 1.00 92.00 210 LYS A C 1
ATOM 1737 O O . LYS A 1 210 ? 4.645 14.114 -11.976 1.00 92.00 210 LYS A O 1
ATOM 1742 N N . LEU A 1 211 ? 5.775 12.859 -13.477 1.00 94.44 211 LEU A N 1
ATOM 1743 C CA . LEU A 1 211 ? 6.353 11.914 -12.525 1.00 94.44 211 LEU A CA 1
ATOM 1744 C C . LEU A 1 211 ? 7.881 11.875 -12.646 1.00 94.44 211 LEU A C 1
ATOM 1746 O O . LEU A 1 211 ? 8.406 11.638 -13.727 1.00 94.44 211 LEU A O 1
ATOM 1750 N N . CYS A 1 212 ? 8.597 12.020 -11.527 1.00 93.75 212 CYS A N 1
ATOM 1751 C CA . CYS A 1 212 ? 10.046 11.772 -11.466 1.00 93.75 212 CYS A CA 1
ATOM 1752 C C . CYS A 1 212 ? 10.364 10.546 -10.621 1.00 93.75 212 CYS A C 1
ATOM 1754 O O . CYS A 1 212 ? 9.810 10.362 -9.538 1.00 93.75 212 CYS A O 1
ATOM 1756 N N . LEU A 1 213 ? 11.346 9.760 -11.044 1.00 94.31 213 LEU A N 1
ATOM 1757 C CA . LEU A 1 213 ? 11.916 8.681 -10.252 1.00 94.31 213 LEU A CA 1
ATOM 1758 C C . LEU A 1 213 ? 12.678 9.196 -9.027 1.00 94.31 213 LEU A C 1
ATOM 1760 O O . LEU A 1 213 ? 13.506 10.098 -9.110 1.00 94.31 213 LEU A O 1
ATOM 1764 N N . VAL A 1 214 ? 12.492 8.523 -7.895 1.00 92.12 214 VAL A N 1
ATOM 1765 C CA . VAL A 1 214 ? 13.365 8.662 -6.722 1.00 92.12 214 VAL A CA 1
ATOM 1766 C C . VAL A 1 214 ? 14.597 7.769 -6.866 1.00 92.12 214 VAL A C 1
ATOM 1768 O O . VAL A 1 214 ? 15.708 8.176 -6.538 1.00 92.12 214 VAL A O 1
ATOM 1771 N N . ASN A 1 215 ? 14.414 6.538 -7.349 1.00 89.81 215 ASN A N 1
ATOM 1772 C CA . ASN A 1 215 ? 15.491 5.562 -7.509 1.00 89.81 215 ASN A CA 1
ATOM 1773 C C . ASN A 1 215 ? 15.518 4.960 -8.919 1.00 89.81 215 ASN A C 1
ATOM 1775 O O . ASN A 1 215 ? 16.418 5.265 -9.701 1.00 89.81 215 ASN A O 1
ATOM 1779 N N . SER A 1 216 ? 14.549 4.106 -9.230 1.00 94.75 216 SER A N 1
ATOM 1780 C CA . SER A 1 216 ? 14.473 3.298 -10.435 1.00 94.75 216 SER A CA 1
ATOM 1781 C C . SER A 1 216 ? 13.054 2.800 -10.659 1.00 94.75 216 SER A C 1
ATOM 1783 O O . SER A 1 216 ? 12.275 2.627 -9.721 1.00 94.75 216 SER A O 1
ATOM 1785 N N . PHE A 1 217 ? 12.756 2.493 -11.906 1.00 98.12 217 PHE A N 1
ATOM 1786 C CA . PHE A 1 217 ? 11.643 1.655 -12.301 1.00 98.12 217 PHE A CA 1
ATOM 1787 C C . PHE A 1 217 ? 12.181 0.258 -12.608 1.00 98.12 217 PHE A C 1
ATOM 1789 O O . PHE A 1 217 ? 13.128 0.133 -13.385 1.00 98.12 217 PHE A O 1
ATOM 1796 N N . ASN A 1 218 ? 11.605 -0.768 -11.988 1.00 98.31 218 ASN A N 1
ATOM 1797 C CA . ASN A 1 218 ? 11.951 -2.162 -12.231 1.00 98.31 218 ASN A CA 1
ATOM 1798 C C . ASN A 1 218 ? 10.670 -2.992 -12.383 1.00 98.31 218 ASN A C 1
ATOM 1800 O O . ASN A 1 218 ? 9.826 -2.979 -11.488 1.00 98.31 218 ASN A O 1
ATOM 1804 N N . LEU A 1 219 ? 10.523 -3.695 -13.502 1.00 98.38 219 LEU A N 1
ATOM 1805 C CA . LEU A 1 219 ? 9.380 -4.557 -13.793 1.00 98.38 219 LEU A CA 1
ATOM 1806 C C . LEU A 1 219 ? 9.887 -5.889 -14.332 1.00 98.38 219 LEU A C 1
ATOM 1808 O O . LEU A 1 219 ? 10.673 -5.897 -15.277 1.00 98.38 219 LEU A O 1
ATOM 1812 N N . HIS A 1 220 ? 9.422 -7.004 -13.772 1.00 98.31 220 HIS A N 1
ATOM 1813 C CA . HIS A 1 220 ? 9.660 -8.335 -14.326 1.00 98.31 220 HIS A CA 1
ATOM 1814 C C . HIS A 1 220 ? 8.380 -8.905 -14.934 1.00 98.31 220 HIS A C 1
ATOM 1816 O O . HIS A 1 220 ? 7.287 -8.733 -14.390 1.00 98.31 220 HIS A O 1
ATOM 1822 N N . PHE A 1 221 ? 8.521 -9.599 -16.057 1.00 98.12 221 PHE A N 1
ATOM 1823 C CA . PHE A 1 221 ? 7.412 -10.169 -16.812 1.00 98.12 221 PHE A CA 1
ATOM 1824 C C . PHE A 1 221 ? 7.798 -11.523 -17.409 1.00 98.12 221 PHE A C 1
ATOM 1826 O O . PHE A 1 221 ? 8.973 -11.795 -17.663 1.00 98.12 221 PHE A O 1
ATOM 1833 N N . ARG A 1 222 ? 6.805 -12.384 -17.621 1.00 97.06 222 ARG A N 1
ATOM 1834 C CA . ARG A 1 222 ? 6.978 -13.694 -18.259 1.00 97.06 222 ARG A CA 1
ATOM 1835 C C . ARG A 1 222 ? 7.100 -13.577 -19.770 1.00 97.06 222 ARG A C 1
ATOM 1837 O O . ARG A 1 222 ? 6.744 -12.565 -20.368 1.00 97.06 222 ARG A O 1
ATOM 1844 N N . ALA A 1 223 ? 7.511 -14.667 -20.409 1.00 94.50 223 ALA A N 1
ATOM 1845 C CA . ALA A 1 223 ? 7.580 -14.751 -21.864 1.00 94.50 223 ALA A CA 1
ATOM 1846 C C . ALA A 1 223 ? 6.266 -14.444 -22.603 1.00 94.50 223 ALA A C 1
ATOM 1848 O O . ALA A 1 223 ? 6.312 -13.942 -23.726 1.00 94.50 223 ALA A O 1
ATOM 1849 N N . ASP A 1 224 ? 5.107 -14.679 -21.980 1.00 95.19 224 ASP A N 1
ATOM 1850 C CA . ASP A 1 224 ? 3.790 -14.336 -22.535 1.00 95.19 224 ASP A CA 1
ATOM 1851 C C . ASP A 1 224 ? 3.380 -12.865 -22.325 1.00 95.19 224 ASP A C 1
ATOM 1853 O O . ASP A 1 224 ? 2.344 -12.441 -22.835 1.00 95.19 224 ASP A O 1
ATOM 1857 N N . GLY A 1 225 ? 4.202 -12.078 -21.626 1.00 96.06 225 GLY A N 1
ATOM 1858 C CA . GLY A 1 225 ? 3.959 -10.668 -21.325 1.00 96.06 225 GLY A CA 1
ATOM 1859 C C . GLY A 1 225 ? 3.305 -10.427 -19.968 1.00 96.06 225 GLY A C 1
ATOM 1860 O O . GLY A 1 225 ? 3.184 -9.275 -19.558 1.00 96.06 225 GLY A O 1
ATOM 1861 N N . THR A 1 226 ? 2.913 -11.476 -19.242 1.00 97.88 226 THR A N 1
ATOM 1862 C CA . THR A 1 226 ? 2.297 -11.333 -17.919 1.00 97.88 226 THR A CA 1
ATOM 1863 C C . THR A 1 226 ? 3.277 -10.693 -16.939 1.00 97.88 226 THR A C 1
ATOM 1865 O O . THR A 1 226 ? 4.382 -11.198 -16.740 1.00 97.88 226 THR A O 1
ATOM 1868 N N . VAL A 1 227 ? 2.873 -9.594 -16.305 1.00 98.00 227 VAL A N 1
ATOM 1869 C CA . VAL A 1 227 ? 3.650 -8.906 -15.270 1.00 98.00 227 VAL A CA 1
ATOM 1870 C C . VAL A 1 227 ? 3.708 -9.776 -14.012 1.00 98.00 227 VAL A C 1
ATOM 1872 O O . VAL A 1 227 ? 2.675 -10.133 -13.442 1.00 98.00 227 VAL A O 1
ATOM 1875 N N . GLU A 1 228 ? 4.922 -10.076 -13.554 1.00 97.50 228 GLU A N 1
ATOM 1876 C CA . GLU A 1 228 ? 5.180 -10.826 -12.318 1.00 97.50 228 GLU A CA 1
ATOM 1877 C C . GLU A 1 228 ? 5.448 -9.886 -11.152 1.00 97.50 228 GLU A C 1
ATOM 1879 O O . GLU A 1 228 ? 4.855 -10.032 -10.085 1.00 97.50 228 GLU A O 1
ATOM 1884 N N . THR A 1 229 ? 6.327 -8.905 -11.356 1.00 98.12 229 THR A N 1
ATOM 1885 C CA . THR A 1 229 ? 6.671 -7.925 -10.328 1.00 98.12 229 THR A CA 1
ATOM 1886 C C . THR A 1 229 ? 6.795 -6.535 -10.928 1.00 98.12 229 THR A C 1
ATOM 1888 O O . THR A 1 229 ? 7.203 -6.360 -12.074 1.00 98.12 229 THR A O 1
ATOM 1891 N N . LEU A 1 230 ? 6.447 -5.526 -10.138 1.00 98.19 230 LEU A N 1
ATOM 1892 C CA . LEU A 1 230 ? 6.680 -4.123 -10.458 1.00 98.19 230 LEU A CA 1
ATOM 1893 C C . LEU A 1 230 ? 7.107 -3.417 -9.181 1.00 98.19 230 LEU A C 1
ATOM 1895 O O . LEU A 1 230 ? 6.448 -3.533 -8.154 1.00 98.19 230 LEU A O 1
ATOM 1899 N N . TYR A 1 231 ? 8.188 -2.656 -9.255 1.00 97.88 231 TYR A N 1
ATOM 1900 C CA . TYR A 1 231 ? 8.662 -1.813 -8.178 1.00 97.88 231 TYR A CA 1
ATOM 1901 C C . TYR A 1 231 ? 9.162 -0.486 -8.737 1.00 97.88 231 TYR A C 1
ATOM 1903 O O . TYR A 1 231 ? 10.103 -0.431 -9.533 1.00 97.88 231 TYR A O 1
ATOM 1911 N N . THR A 1 232 ? 8.560 0.609 -8.288 1.00 97.00 232 THR A N 1
ATOM 1912 C CA . THR A 1 232 ? 9.054 1.948 -8.589 1.00 97.00 232 THR A CA 1
ATOM 1913 C C . THR A 1 232 ? 8.710 2.920 -7.473 1.00 97.00 232 THR A C 1
ATOM 1915 O O . THR A 1 232 ? 7.654 2.825 -6.848 1.00 97.00 232 THR A O 1
ATOM 1918 N N . PHE A 1 233 ? 9.615 3.860 -7.204 1.00 95.69 233 PHE A N 1
ATOM 1919 C CA . PHE A 1 233 ? 9.339 4.978 -6.316 1.00 95.69 233 PHE A CA 1
ATOM 1920 C C . PHE A 1 233 ? 9.378 6.272 -7.118 1.00 95.69 233 PHE A C 1
ATOM 1922 O O . PHE A 1 233 ? 10.436 6.639 -7.633 1.00 95.69 233 PHE A O 1
ATOM 1929 N N . VAL A 1 234 ? 8.234 6.948 -7.219 1.00 94.88 234 VAL A N 1
ATOM 1930 C CA . VAL A 1 234 ? 8.071 8.172 -8.009 1.00 94.88 234 VAL A CA 1
ATOM 1931 C C . VAL A 1 234 ? 7.563 9.336 -7.166 1.00 94.88 234 VAL A C 1
ATOM 1933 O O . VAL A 1 234 ? 6.936 9.154 -6.124 1.00 94.88 234 VAL A O 1
ATOM 1936 N N . LYS A 1 235 ? 7.831 10.549 -7.632 1.00 94.19 235 LYS A N 1
ATOM 1937 C CA . LYS A 1 235 ? 7.296 11.811 -7.125 1.00 94.19 235 LYS A CA 1
ATOM 1938 C C . LYS A 1 235 ? 6.358 12.396 -8.160 1.00 94.19 235 LYS A C 1
ATOM 1940 O O . LYS A 1 235 ? 6.731 12.438 -9.326 1.00 94.19 235 LYS A O 1
ATOM 1945 N N . GLY A 1 236 ? 5.192 12.854 -7.727 1.00 93.81 236 GLY A N 1
ATOM 1946 C CA . GLY A 1 236 ? 4.241 13.551 -8.581 1.00 93.81 236 GLY A CA 1
ATOM 1947 C C . GLY A 1 236 ? 4.347 15.060 -8.441 1.00 93.81 236 GLY A C 1
ATOM 1948 O O . GLY A 1 236 ? 4.508 15.574 -7.331 1.00 93.81 236 GLY A O 1
ATOM 1949 N N . PHE A 1 237 ? 4.227 15.747 -9.570 1.00 92.31 237 PHE A N 1
ATOM 1950 C CA . PHE A 1 237 ? 4.256 17.201 -9.660 1.00 92.31 237 PHE A CA 1
ATOM 1951 C C . PHE A 1 237 ? 3.009 17.719 -10.369 1.00 92.31 237 PHE A C 1
ATOM 1953 O O . PHE A 1 237 ? 2.493 17.078 -11.285 1.00 92.31 237 PHE A O 1
ATOM 1960 N N . ASP A 1 238 ? 2.526 18.883 -9.941 1.00 89.19 238 ASP A N 1
ATOM 1961 C CA . ASP A 1 238 ? 1.428 19.568 -10.616 1.00 89.19 238 ASP A CA 1
ATOM 1962 C C . ASP A 1 238 ? 1.891 20.205 -11.944 1.00 89.19 238 ASP A C 1
ATOM 1964 O O . ASP A 1 238 ? 3.075 20.202 -12.299 1.00 89.19 238 ASP A O 1
ATOM 1968 N N . GLU A 1 239 ? 0.951 20.782 -12.695 1.00 85.31 239 GLU A N 1
ATOM 1969 C CA . GLU A 1 239 ? 1.242 21.468 -13.963 1.00 85.31 239 GLU A CA 1
ATOM 1970 C C . GLU A 1 239 ? 2.281 22.595 -13.806 1.00 85.31 239 GLU A C 1
ATOM 1972 O O . GLU A 1 239 ? 3.076 22.840 -14.719 1.00 85.31 239 GLU A O 1
ATOM 1977 N N . ASN A 1 240 ? 2.316 23.232 -12.631 1.00 82.75 240 ASN A N 1
ATOM 1978 C CA . ASN A 1 240 ? 3.219 24.329 -12.291 1.00 82.75 240 ASN A CA 1
ATOM 1979 C C . ASN A 1 240 ? 4.604 23.846 -11.819 1.00 82.75 240 ASN A C 1
ATOM 1981 O O . ASN A 1 240 ? 5.479 24.678 -11.583 1.00 82.75 240 ASN A O 1
ATOM 1985 N N . GLY A 1 241 ? 4.817 22.532 -11.686 1.00 81.12 241 GLY A N 1
ATOM 1986 C CA . GLY A 1 241 ? 6.064 21.938 -11.205 1.00 81.12 241 GLY A CA 1
ATOM 1987 C C . GLY A 1 241 ? 6.196 21.884 -9.680 1.00 81.12 241 GLY A C 1
ATOM 1988 O O . GLY A 1 241 ? 7.291 21.632 -9.181 1.00 81.12 241 GLY A O 1
ATOM 1989 N N . ASN A 1 242 ? 5.116 22.105 -8.927 1.00 87.50 242 ASN A N 1
ATOM 1990 C CA . ASN A 1 242 ? 5.126 21.959 -7.474 1.00 87.50 242 ASN A CA 1
ATOM 1991 C C . ASN A 1 242 ? 4.979 20.489 -7.084 1.00 87.50 242 ASN A C 1
ATOM 1993 O O . ASN A 1 242 ? 4.181 19.756 -7.671 1.00 87.50 242 ASN A O 1
ATOM 1997 N N . PHE A 1 243 ? 5.710 20.074 -6.052 1.00 90.94 243 PHE A N 1
ATOM 1998 C CA . PHE A 1 243 ? 5.594 18.739 -5.477 1.00 90.94 243 PHE A CA 1
ATOM 1999 C C . PHE A 1 243 ? 4.187 18.504 -4.904 1.00 90.94 243 PHE A C 1
ATOM 2001 O O . PHE A 1 243 ? 3.686 19.302 -4.110 1.00 90.94 243 PHE A O 1
ATOM 2008 N N . VAL A 1 244 ? 3.564 17.391 -5.298 1.00 91.00 244 VAL A N 1
ATOM 2009 C CA . VAL A 1 244 ? 2.231 16.981 -4.832 1.00 91.00 244 VAL A CA 1
ATOM 2010 C C . VAL A 1 244 ? 2.358 15.919 -3.744 1.00 91.00 244 VAL A C 1
ATOM 2012 O O . VAL A 1 244 ? 1.939 16.137 -2.609 1.00 91.00 244 VAL A O 1
ATOM 2015 N N . ASP A 1 245 ? 2.936 14.769 -4.088 1.00 91.88 245 ASP A N 1
ATOM 2016 C CA . ASP A 1 245 ? 3.167 13.647 -3.175 1.00 91.88 245 ASP A CA 1
ATOM 2017 C C . ASP A 1 245 ? 4.203 12.682 -3.782 1.00 91.88 245 ASP A C 1
ATOM 2019 O O . ASP A 1 245 ? 4.663 12.837 -4.918 1.00 91.88 245 ASP A O 1
ATOM 2023 N N . SER A 1 246 ? 4.577 11.657 -3.025 1.00 93.19 246 SER A N 1
ATOM 2024 C CA . SER A 1 246 ? 5.409 10.549 -3.476 1.00 93.19 246 SER A CA 1
ATOM 2025 C C . SER A 1 246 ? 4.651 9.229 -3.425 1.00 93.19 246 SER A C 1
ATOM 2027 O O . SER A 1 246 ? 3.904 8.979 -2.482 1.00 93.19 246 SER A O 1
ATOM 2029 N N . TYR A 1 247 ? 4.908 8.363 -4.400 1.00 94.88 247 TYR A N 1
ATOM 2030 C CA . TYR A 1 247 ? 4.187 7.120 -4.628 1.00 94.88 247 TYR A CA 1
ATOM 2031 C C . TYR A 1 247 ? 5.185 5.973 -4.766 1.00 94.88 247 TYR A C 1
ATOM 2033 O O . TYR A 1 247 ? 5.892 5.856 -5.769 1.00 94.88 247 TYR A O 1
ATOM 2041 N N . LEU A 1 248 ? 5.257 5.117 -3.750 1.00 95.94 248 LEU A N 1
ATOM 2042 C CA . LEU A 1 248 ? 5.990 3.857 -3.820 1.00 95.94 248 LEU A CA 1
ATOM 2043 C C . LEU A 1 248 ? 5.036 2.768 -4.308 1.00 95.94 248 LEU A C 1
ATOM 2045 O O . LEU A 1 248 ? 4.187 2.287 -3.555 1.00 95.94 248 LEU A O 1
ATOM 2049 N N . ILE A 1 249 ? 5.177 2.405 -5.574 1.00 96.94 249 ILE A N 1
ATOM 2050 C CA . ILE A 1 249 ? 4.340 1.440 -6.276 1.00 96.94 249 ILE A CA 1
ATOM 2051 C C . ILE A 1 249 ? 5.057 0.093 -6.244 1.00 96.94 249 ILE A C 1
ATOM 2053 O O . ILE A 1 249 ? 6.200 -0.022 -6.683 1.00 96.94 249 ILE A O 1
ATOM 2057 N N . SER A 1 250 ? 4.384 -0.920 -5.705 1.00 97.31 250 SER A N 1
ATOM 2058 C CA . SER A 1 250 ? 4.903 -2.279 -5.598 1.00 97.31 250 SER A CA 1
ATOM 2059 C C . SER A 1 250 ? 3.830 -3.308 -5.937 1.00 97.31 250 SER A C 1
ATOM 2061 O O . SER A 1 250 ? 2.686 -3.199 -5.489 1.00 97.31 250 SER A O 1
ATOM 2063 N N . TYR A 1 251 ? 4.201 -4.322 -6.702 1.00 98.00 251 TYR A N 1
ATOM 2064 C CA . TYR A 1 251 ? 3.370 -5.456 -7.071 1.00 98.00 251 TYR A CA 1
ATOM 2065 C C . TYR A 1 251 ? 4.224 -6.717 -7.133 1.00 98.00 251 TYR A C 1
ATOM 2067 O O . TYR A 1 251 ? 5.345 -6.686 -7.643 1.00 98.00 251 TYR A O 1
ATOM 2075 N N . ASP A 1 252 ? 3.662 -7.807 -6.623 1.00 97.62 252 ASP A N 1
ATOM 2076 C CA . ASP A 1 252 ? 4.237 -9.144 -6.675 1.00 97.62 252 ASP A CA 1
ATOM 2077 C C . ASP A 1 252 ? 3.093 -10.154 -6.832 1.00 97.62 252 ASP A C 1
ATOM 2079 O O . ASP A 1 252 ? 2.236 -10.294 -5.948 1.00 97.62 252 ASP A O 1
ATOM 2083 N N . ALA A 1 253 ? 3.072 -10.838 -7.976 1.00 96.19 253 ALA A N 1
ATOM 2084 C CA . ALA A 1 253 ? 2.064 -11.829 -8.325 1.00 96.19 253 ALA A CA 1
ATOM 2085 C C . ALA A 1 253 ? 2.051 -13.037 -7.368 1.00 96.19 253 ALA A C 1
ATOM 2087 O O . ALA A 1 253 ? 1.008 -13.679 -7.215 1.00 96.19 253 ALA A O 1
ATOM 2088 N N . ALA A 1 254 ? 3.175 -13.347 -6.708 1.00 95.38 254 ALA A N 1
ATOM 2089 C CA . ALA A 1 254 ? 3.257 -14.423 -5.723 1.00 95.38 254 ALA A CA 1
ATOM 2090 C C . ALA A 1 254 ? 2.538 -14.064 -4.410 1.00 95.38 254 ALA A C 1
ATOM 2092 O O . ALA A 1 254 ? 2.009 -14.951 -3.733 1.00 95.38 254 ALA A O 1
ATOM 2093 N N . ASP A 1 255 ? 2.480 -12.772 -4.075 1.00 93.56 255 ASP A N 1
ATOM 2094 C CA . ASP A 1 255 ? 1.863 -12.270 -2.847 1.00 93.56 255 ASP A CA 1
ATOM 2095 C C . ASP A 1 255 ? 0.373 -11.930 -3.024 1.00 93.56 255 ASP A C 1
ATOM 2097 O O . ASP A 1 255 ? -0.449 -12.256 -2.157 1.00 93.56 255 ASP A O 1
ATOM 2101 N N . SER A 1 256 ? -0.006 -11.232 -4.104 1.00 94.31 256 SER A N 1
ATOM 2102 C CA . SER A 1 256 ? -1.390 -10.786 -4.336 1.00 94.31 256 SER A CA 1
ATOM 2103 C C . SER A 1 256 ? -1.643 -10.345 -5.779 1.00 94.31 256 SER A C 1
ATOM 2105 O O . SER A 1 256 ? -0.796 -9.735 -6.412 1.00 94.31 256 SER A O 1
ATOM 2107 N N . ASP A 1 257 ? -2.898 -10.441 -6.235 1.00 94.94 257 ASP A N 1
ATOM 2108 C CA . ASP A 1 257 ? -3.375 -9.846 -7.500 1.00 94.94 257 ASP A CA 1
ATOM 2109 C C . ASP A 1 257 ? -3.535 -8.306 -7.457 1.00 94.94 257 ASP A C 1
ATOM 2111 O O . ASP A 1 257 ? -4.291 -7.719 -8.236 1.00 94.94 257 ASP A O 1
ATOM 2115 N N . LYS A 1 258 ? -2.883 -7.634 -6.498 1.00 97.06 258 LYS A N 1
ATOM 2116 C CA . LYS A 1 258 ? -3.073 -6.205 -6.219 1.00 97.06 258 LYS A CA 1
ATOM 2117 C C . LYS A 1 258 ? -1.757 -5.456 -6.161 1.00 97.06 258 LYS A C 1
ATOM 2119 O O . LYS A 1 258 ? -0.862 -5.833 -5.411 1.00 97.06 258 LYS A O 1
ATOM 2124 N N . ILE A 1 259 ? -1.716 -4.319 -6.842 1.00 97.25 259 ILE A N 1
ATOM 2125 C CA . ILE A 1 259 ? -0.694 -3.293 -6.667 1.00 97.25 259 ILE A CA 1
ATOM 2126 C C . ILE A 1 259 ? -0.909 -2.625 -5.308 1.00 97.25 259 ILE A C 1
ATOM 2128 O O . ILE A 1 259 ? -2.027 -2.233 -4.958 1.00 97.25 259 ILE A O 1
ATOM 2132 N N . THR A 1 260 ? 0.171 -2.478 -4.548 1.00 96.31 260 THR A N 1
ATOM 2133 C CA . THR A 1 260 ? 0.235 -1.678 -3.325 1.00 96.31 260 THR A CA 1
ATOM 2134 C C . THR A 1 260 ? 0.958 -0.368 -3.611 1.00 96.31 260 THR A C 1
ATOM 2136 O O . THR A 1 260 ? 2.072 -0.361 -4.121 1.00 96.31 260 THR A O 1
ATOM 2139 N N . ILE A 1 261 ? 0.324 0.744 -3.256 1.00 95.88 261 ILE A N 1
ATOM 2140 C CA . ILE A 1 261 ? 0.822 2.103 -3.461 1.00 95.88 261 ILE A CA 1
ATOM 2141 C C . ILE A 1 261 ? 0.966 2.737 -2.084 1.00 95.88 261 ILE A C 1
ATOM 2143 O O . ILE A 1 261 ? -0.038 2.916 -1.391 1.00 95.88 261 ILE A O 1
ATOM 2147 N N . TRP A 1 262 ? 2.186 3.063 -1.673 1.00 93.50 262 TRP A N 1
ATOM 2148 C CA . TRP A 1 262 ? 2.424 3.833 -0.454 1.00 93.50 262 TRP A CA 1
ATOM 2149 C C . TRP A 1 262 ? 2.592 5.308 -0.801 1.00 93.50 262 TRP A C 1
ATOM 2151 O O . TRP A 1 262 ? 3.392 5.658 -1.664 1.00 93.50 262 TRP A O 1
ATOM 2161 N N . LEU A 1 263 ? 1.810 6.140 -0.127 1.00 91.44 263 LEU A N 1
ATOM 2162 C CA . LEU A 1 263 ? 1.774 7.590 -0.226 1.00 91.44 263 LEU A CA 1
ATOM 2163 C C . LEU A 1 263 ? 2.701 8.198 0.826 1.00 91.44 263 LEU A C 1
ATOM 2165 O O . LEU A 1 263 ? 2.787 7.694 1.955 1.00 91.44 263 LEU A O 1
ATOM 2169 N N . GLY A 1 264 ? 3.356 9.299 0.473 1.00 81.94 264 GLY A N 1
ATOM 2170 C CA . GLY A 1 264 ? 4.378 9.930 1.296 1.00 81.94 264 GLY A CA 1
ATOM 2171 C C . GLY A 1 264 ? 5.664 9.101 1.427 1.00 81.94 264 GLY A C 1
ATOM 2172 O O . GLY A 1 264 ? 5.739 7.927 1.068 1.00 81.94 264 GLY A O 1
ATOM 2173 N N . GLY A 1 265 ? 6.717 9.733 1.948 1.00 74.06 265 GLY A N 1
ATOM 2174 C CA . GLY A 1 265 ? 8.004 9.081 2.220 1.00 74.06 265 GLY A CA 1
ATOM 2175 C C . GLY A 1 265 ? 9.201 9.697 1.500 1.00 74.06 265 GLY A C 1
ATOM 2176 O O . GLY A 1 265 ? 10.327 9.500 1.952 1.00 74.06 265 GLY A O 1
ATOM 2177 N N . ALA A 1 266 ? 8.987 10.484 0.443 1.00 76.50 266 ALA A N 1
ATOM 2178 C CA . ALA A 1 266 ? 10.034 11.339 -0.105 1.00 76.50 266 ALA A CA 1
ATOM 2179 C C . ALA A 1 266 ? 9.966 12.745 0.510 1.00 76.50 266 ALA A C 1
ATOM 2181 O O . ALA A 1 266 ? 8.885 13.262 0.785 1.00 76.50 266 ALA A O 1
ATOM 2182 N N . ALA A 1 267 ? 11.128 13.369 0.718 1.00 73.38 267 ALA A N 1
ATOM 2183 C CA . ALA A 1 267 ? 11.189 14.787 1.057 1.00 73.38 267 ALA A CA 1
ATOM 2184 C C . ALA A 1 267 ? 10.743 15.636 -0.142 1.00 73.38 267 ALA A C 1
ATOM 2186 O O . ALA A 1 267 ? 10.981 15.248 -1.294 1.00 73.38 267 ALA A O 1
ATOM 2187 N N . ASP A 1 268 ? 10.14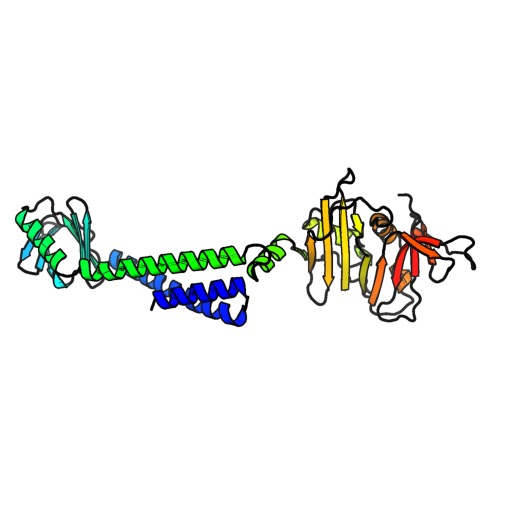7 16.791 0.146 1.00 73.75 268 ASP A N 1
ATOM 2188 C CA . ASP A 1 268 ? 9.871 17.828 -0.846 1.00 73.75 268 ASP A CA 1
ATOM 2189 C C . ASP A 1 268 ? 11.187 18.231 -1.531 1.00 73.75 268 ASP A C 1
ATOM 2191 O O . ASP A 1 268 ? 12.165 18.576 -0.864 1.00 73.75 268 ASP A O 1
ATOM 2195 N N . MET A 1 269 ? 11.242 18.063 -2.851 1.00 71.12 269 MET A N 1
ATOM 2196 C CA . MET A 1 269 ? 12.382 18.452 -3.683 1.00 71.12 269 MET A CA 1
ATOM 2197 C C . MET A 1 269 ? 11.861 18.867 -5.053 1.00 71.12 269 MET A C 1
ATOM 2199 O O . MET A 1 269 ? 10.810 18.392 -5.484 1.00 71.12 269 MET A O 1
ATOM 2203 N N . GLU A 1 270 ? 12.647 19.690 -5.736 1.00 83.19 270 GLU A N 1
ATOM 2204 C CA . GLU A 1 270 ? 12.373 20.158 -7.091 1.00 83.19 270 GLU A CA 1
ATOM 2205 C C . GLU A 1 270 ? 12.326 19.006 -8.107 1.00 83.19 270 GLU A C 1
ATOM 2207 O O . GLU A 1 270 ? 12.842 17.907 -7.873 1.00 83.19 270 GLU A O 1
ATOM 2212 N N . PHE A 1 271 ? 11.673 19.274 -9.236 1.00 85.88 271 PHE A N 1
ATOM 2213 C CA . PHE A 1 271 ? 11.595 18.363 -10.371 1.00 85.88 271 PHE A CA 1
ATOM 2214 C C . PHE A 1 271 ? 12.993 18.111 -10.952 1.00 85.88 271 PHE A C 1
ATOM 2216 O O . PHE A 1 271 ? 13.704 19.052 -11.305 1.00 85.88 271 PHE A O 1
ATOM 2223 N N . ASP A 1 272 ? 13.372 16.839 -11.073 1.00 89.38 272 ASP A N 1
ATOM 2224 C CA . ASP A 1 272 ? 14.641 16.417 -11.665 1.00 89.38 272 ASP A CA 1
ATOM 2225 C C . ASP A 1 272 ? 14.382 15.850 -13.064 1.00 89.38 272 ASP A C 1
ATOM 2227 O O . ASP A 1 272 ? 13.840 14.752 -13.218 1.00 89.38 272 ASP A O 1
ATOM 2231 N N . GLN A 1 273 ? 14.779 16.614 -14.084 1.00 90.44 273 GLN A N 1
ATOM 2232 C CA . GLN A 1 273 ? 14.601 16.242 -15.486 1.00 90.44 273 GLN A CA 1
ATOM 2233 C C . GLN A 1 273 ? 15.396 14.983 -15.856 1.00 90.44 273 GLN A C 1
ATOM 2235 O O . GLN A 1 273 ? 14.931 14.191 -16.671 1.00 90.44 273 GLN A O 1
ATOM 2240 N N . GLU A 1 274 ? 16.550 14.732 -15.226 1.00 93.25 274 GLU A N 1
ATOM 2241 C CA . GLU A 1 274 ? 17.305 13.496 -15.466 1.00 93.25 274 GLU A CA 1
ATOM 2242 C C . GLU A 1 274 ? 16.554 12.271 -14.925 1.00 93.25 274 GLU A C 1
ATOM 2244 O O . GLU A 1 274 ? 16.877 11.140 -15.280 1.00 93.25 274 GLU A O 1
ATOM 2249 N N . LYS A 1 275 ? 15.540 12.470 -14.076 1.00 93.69 275 LYS A N 1
ATOM 2250 C CA . LYS A 1 275 ? 14.714 11.424 -13.464 1.00 93.69 275 LYS A CA 1
ATOM 2251 C C . LYS A 1 275 ? 13.295 11.367 -14.006 1.00 93.69 275 LYS A C 1
ATOM 2253 O O . LYS A 1 275 ? 12.491 10.618 -13.449 1.00 93.69 275 LYS A O 1
ATOM 2258 N N . ASP A 1 276 ? 12.994 12.108 -15.063 1.00 94.00 276 ASP A N 1
ATOM 2259 C CA . ASP A 1 276 ? 11.674 12.107 -15.681 1.00 94.00 276 ASP A CA 1
ATOM 2260 C C . ASP A 1 276 ? 11.252 10.685 -16.094 1.00 94.00 276 ASP A C 1
ATOM 2262 O O . ASP A 1 276 ? 12.046 9.901 -16.631 1.00 94.00 276 ASP A O 1
ATOM 2266 N N . LEU A 1 277 ? 10.008 10.327 -15.781 1.00 94.88 277 LEU A N 1
ATOM 2267 C CA . LEU A 1 277 ? 9.404 9.053 -16.146 1.00 94.88 277 LEU A CA 1
ATOM 2268 C C . LEU A 1 277 ? 8.811 9.089 -17.559 1.00 94.88 277 LEU A C 1
ATOM 2270 O O . LEU A 1 277 ? 8.701 8.030 -18.171 1.00 94.88 277 LEU A O 1
ATOM 2274 N N . GLU A 1 278 ? 8.469 10.261 -18.098 1.00 94.69 278 GLU A N 1
ATOM 2275 C CA . GLU A 1 278 ? 7.819 10.374 -19.412 1.00 94.69 278 GLU A CA 1
ATOM 2276 C C . GLU A 1 278 ? 8.625 9.703 -20.542 1.00 94.69 278 GLU A C 1
ATOM 2278 O O . GLU A 1 278 ? 8.043 8.902 -21.278 1.00 94.69 278 GLU A O 1
ATOM 2283 N N . PRO A 1 279 ? 9.966 9.861 -20.633 1.00 95.75 279 PRO A N 1
ATOM 2284 C CA . PRO A 1 279 ? 10.763 9.150 -21.634 1.00 95.75 279 PRO A CA 1
ATOM 2285 C C . PRO A 1 279 ? 10.635 7.624 -21.571 1.00 95.75 279 PRO A C 1
ATOM 2287 O O . PRO A 1 279 ? 10.742 6.961 -22.600 1.00 95.75 279 PRO A O 1
ATOM 2290 N N . LEU A 1 280 ? 10.415 7.043 -20.384 1.00 96.94 280 LEU A N 1
ATOM 2291 C CA . LEU A 1 280 ? 10.146 5.609 -20.258 1.00 96.94 280 LEU A CA 1
ATOM 2292 C C . LEU A 1 280 ? 8.783 5.261 -20.861 1.00 96.94 280 LEU A C 1
ATOM 2294 O O . LEU A 1 280 ? 8.689 4.272 -21.584 1.00 96.94 280 LEU A O 1
ATOM 2298 N N . LEU A 1 281 ? 7.743 6.041 -20.555 1.00 95.88 281 LEU A N 1
ATOM 2299 C CA . LEU A 1 281 ? 6.387 5.783 -21.045 1.00 95.88 281 LEU A CA 1
ATOM 2300 C C . LEU A 1 281 ? 6.335 5.877 -22.570 1.00 95.88 281 LEU A C 1
ATOM 2302 O O . LEU A 1 281 ? 5.844 4.959 -23.223 1.00 95.88 281 LEU A O 1
ATOM 2306 N N . GLU A 1 282 ? 6.920 6.928 -23.143 1.00 96.06 282 GLU A N 1
ATOM 2307 C CA . GLU A 1 282 ? 6.999 7.090 -24.594 1.00 96.06 282 GLU A CA 1
ATOM 2308 C C . GLU A 1 282 ? 7.828 5.990 -25.259 1.00 96.06 282 GLU A C 1
ATOM 2310 O O . GLU A 1 282 ? 7.373 5.380 -26.229 1.00 96.06 282 GLU A O 1
ATOM 2315 N N . ALA A 1 283 ? 9.010 5.678 -24.715 1.00 96.75 283 ALA A N 1
ATOM 2316 C CA . ALA A 1 283 ? 9.851 4.613 -25.247 1.00 96.75 283 ALA A CA 1
ATOM 2317 C C . ALA A 1 283 ? 9.101 3.278 -25.268 1.00 96.75 283 ALA A C 1
ATOM 2319 O O . ALA A 1 283 ? 9.093 2.595 -26.287 1.00 96.75 283 ALA A O 1
ATOM 2320 N N . MET A 1 284 ? 8.423 2.916 -24.177 1.00 96.75 284 MET A N 1
ATOM 2321 C CA . MET A 1 284 ? 7.715 1.639 -24.063 1.00 96.75 284 MET A CA 1
ATOM 2322 C C . MET A 1 284 ? 6.539 1.486 -25.035 1.00 96.75 284 MET A C 1
ATOM 2324 O O . MET A 1 284 ? 6.178 0.351 -25.337 1.00 96.75 284 MET A O 1
ATOM 2328 N N . ARG A 1 285 ? 5.977 2.580 -25.569 1.00 96.06 285 ARG A N 1
ATOM 2329 C CA . ARG A 1 285 ? 4.922 2.531 -26.601 1.00 96.06 285 ARG A CA 1
ATOM 2330 C C . ARG A 1 285 ? 5.436 2.083 -27.969 1.00 96.06 285 ARG A C 1
ATOM 2332 O O . ARG A 1 285 ? 4.668 1.536 -28.755 1.00 96.06 285 ARG A O 1
ATOM 2339 N N . VAL A 1 286 ? 6.712 2.334 -28.265 1.00 96.00 286 VAL A N 1
ATOM 2340 C CA . VAL A 1 286 ? 7.315 2.065 -29.585 1.00 96.00 286 VAL A CA 1
ATOM 2341 C C . VAL A 1 286 ? 8.447 1.036 -29.541 1.00 96.00 286 VAL A C 1
ATOM 2343 O O . VAL A 1 286 ? 8.899 0.563 -30.582 1.00 96.00 286 VAL A O 1
ATOM 2346 N N . LEU A 1 287 ? 8.912 0.666 -28.346 1.00 94.50 287 LEU A N 1
ATOM 2347 C CA . LEU A 1 287 ? 9.985 -0.301 -28.139 1.00 94.50 287 LEU A CA 1
ATOM 2348 C C . LEU A 1 287 ? 9.529 -1.700 -28.596 1.00 9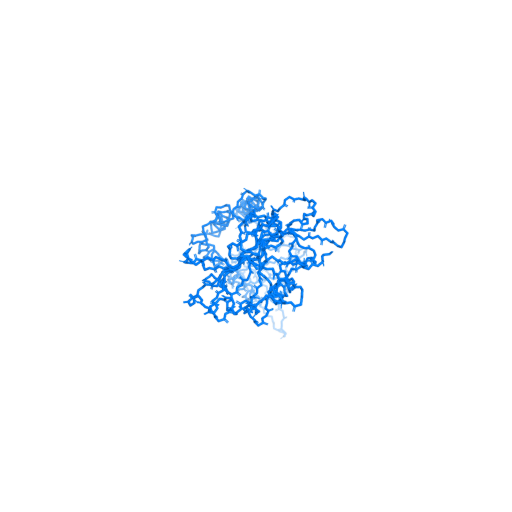4.50 287 LEU A C 1
ATOM 2350 O O . LEU A 1 287 ? 8.522 -2.206 -28.094 1.00 94.50 287 LEU A O 1
ATOM 2354 N N . PRO A 1 288 ? 10.283 -2.384 -29.481 1.00 95.12 288 PRO A N 1
ATOM 2355 C CA . PRO A 1 288 ? 9.954 -3.734 -29.945 1.00 95.12 288 PRO A CA 1
ATOM 2356 C C . PRO A 1 288 ? 10.288 -4.780 -28.864 1.00 95.12 288 PRO A C 1
ATOM 2358 O O . PRO A 1 288 ? 11.235 -5.565 -28.979 1.00 95.12 288 PRO A O 1
ATOM 2361 N N . LEU A 1 289 ? 9.545 -4.756 -27.751 1.00 95.75 289 LEU A N 1
ATOM 2362 C CA . LEU A 1 289 ? 9.870 -5.504 -26.532 1.00 95.75 289 LEU A CA 1
ATOM 2363 C C . LEU A 1 289 ? 9.850 -7.010 -26.785 1.00 95.75 289 LEU A C 1
ATOM 2365 O O . LEU A 1 289 ? 10.806 -7.706 -26.452 1.00 95.75 289 LEU A O 1
ATOM 2369 N N . LYS A 1 290 ? 8.783 -7.491 -27.430 1.00 94.44 290 LYS A N 1
ATOM 2370 C CA . LYS A 1 290 ? 8.582 -8.910 -27.728 1.00 94.44 290 LYS A CA 1
ATOM 2371 C C . LYS A 1 290 ? 9.700 -9.471 -28.611 1.00 94.44 290 LYS A C 1
ATOM 2373 O O . LYS A 1 290 ? 10.294 -10.484 -28.263 1.00 94.44 290 LYS A O 1
ATOM 2378 N N . GLU A 1 291 ? 10.052 -8.766 -29.686 1.00 93.94 291 GLU A N 1
ATOM 2379 C CA . GLU A 1 291 ? 11.150 -9.153 -30.589 1.00 93.94 291 GLU A CA 1
ATOM 2380 C C . GLU A 1 291 ? 12.516 -9.135 -29.884 1.00 93.94 291 GLU A C 1
ATOM 2382 O O . GLU A 1 291 ? 13.414 -9.915 -30.205 1.00 93.94 291 GLU A O 1
ATOM 2387 N N . THR A 1 292 ? 12.690 -8.240 -28.903 1.00 93.88 292 THR A N 1
ATOM 2388 C CA . THR A 1 292 ? 13.935 -8.136 -28.132 1.00 93.88 292 THR A CA 1
ATOM 2389 C C . THR A 1 292 ? 14.190 -9.398 -27.317 1.00 93.88 292 THR A C 1
ATOM 2391 O O . THR A 1 292 ? 15.317 -9.893 -27.316 1.00 93.88 292 THR A O 1
ATOM 2394 N N . VAL A 1 293 ? 13.157 -9.909 -26.646 1.00 95.00 293 VAL A N 1
ATOM 2395 C CA . VAL A 1 293 ? 13.281 -11.034 -25.711 1.00 95.00 293 VAL A CA 1
ATOM 2396 C C . VAL A 1 293 ? 13.101 -12.402 -26.371 1.00 95.00 293 VAL A C 1
ATOM 2398 O O . VAL A 1 293 ? 13.606 -13.394 -25.856 1.00 95.00 293 VAL A O 1
ATOM 2401 N N . GLU A 1 294 ? 12.455 -12.468 -27.541 1.00 90.31 294 GLU A N 1
ATOM 2402 C CA . GLU A 1 294 ? 12.150 -13.719 -28.259 1.00 90.31 294 GLU A CA 1
ATOM 2403 C C . GLU A 1 294 ? 13.385 -14.607 -28.495 1.00 90.31 294 GLU A C 1
ATOM 2405 O O . GLU A 1 294 ? 13.302 -15.835 -28.448 1.00 90.31 294 GLU A O 1
ATOM 2410 N N . ASN A 1 295 ? 14.555 -13.994 -28.686 1.00 85.50 295 ASN A N 1
ATOM 2411 C CA . ASN A 1 295 ? 15.802 -14.709 -28.960 1.00 85.50 295 ASN A CA 1
ATOM 2412 C C . ASN A 1 295 ? 16.488 -15.292 -27.715 1.00 85.50 295 ASN A C 1
ATOM 2414 O O . ASN A 1 295 ? 17.430 -16.070 -27.862 1.00 85.50 295 ASN A O 1
ATOM 2418 N N . TRP A 1 296 ? 16.074 -14.906 -26.507 1.00 93.38 296 TRP A N 1
ATOM 2419 C CA . TRP A 1 296 ? 16.748 -15.315 -25.271 1.00 93.38 296 TRP A CA 1
ATOM 2420 C C . TRP A 1 296 ? 16.223 -16.635 -24.707 1.00 93.38 296 TRP A C 1
ATOM 2422 O O . TRP A 1 296 ? 16.985 -17.338 -24.058 1.00 93.38 296 TRP A O 1
ATOM 2432 N N . GLN A 1 297 ? 14.975 -17.008 -25.021 1.00 89.38 297 GLN A N 1
ATOM 2433 C CA . GLN A 1 297 ? 14.350 -18.265 -24.576 1.00 89.38 297 GLN A CA 1
ATOM 2434 C C . GLN A 1 297 ? 14.369 -18.464 -23.047 1.00 89.38 297 GLN A C 1
ATOM 2436 O O . GLN A 1 297 ? 14.480 -19.589 -22.570 1.00 89.38 297 GLN A O 1
ATOM 2441 N N . GLU A 1 298 ? 14.242 -17.375 -22.289 1.00 93.56 298 GLU A N 1
ATOM 2442 C CA . GLU A 1 298 ? 14.136 -17.403 -20.827 1.00 93.56 298 GLU A CA 1
ATOM 2443 C C . GLU A 1 298 ? 12.667 -17.353 -20.377 1.00 93.56 298 GLU A C 1
ATOM 2445 O O . GLU A 1 298 ? 11.776 -16.922 -21.121 1.00 93.56 298 GLU A O 1
ATOM 2450 N N . ASP A 1 299 ? 12.415 -17.764 -19.135 1.00 92.12 299 ASP A N 1
ATOM 2451 C CA . ASP A 1 299 ? 11.069 -17.759 -18.551 1.00 92.12 299 ASP A CA 1
ATOM 2452 C C . ASP A 1 299 ? 10.642 -16.362 -18.070 1.00 92.12 299 ASP A C 1
ATOM 2454 O O . ASP A 1 299 ? 9.462 -16.003 -18.157 1.00 92.12 299 ASP A O 1
ATOM 2458 N N . ILE A 1 300 ? 11.602 -15.573 -17.571 1.00 95.62 300 ILE A N 1
ATOM 2459 C CA . ILE A 1 300 ? 11.384 -14.250 -16.978 1.00 95.62 300 ILE A CA 1
ATOM 2460 C C . ILE A 1 300 ? 12.343 -13.233 -17.595 1.00 95.62 300 ILE A C 1
ATOM 2462 O O . ILE A 1 300 ? 13.551 -13.451 -17.693 1.00 95.62 300 ILE A O 1
ATOM 2466 N N . TYR A 1 301 ? 11.790 -12.077 -17.934 1.00 97.69 301 TYR A N 1
ATOM 2467 C CA . TYR A 1 301 ? 12.493 -10.914 -18.453 1.00 97.69 301 TYR A CA 1
ATOM 2468 C C . TYR A 1 301 ? 12.283 -9.716 -17.529 1.00 97.69 301 TYR A C 1
ATOM 2470 O O . TYR A 1 301 ? 11.336 -9.673 -16.744 1.00 97.69 301 TYR A O 1
ATOM 2478 N N . GLY A 1 302 ? 13.172 -8.731 -17.619 1.00 97.50 302 GLY A N 1
ATOM 2479 C CA . GLY A 1 302 ? 13.134 -7.522 -16.807 1.00 97.50 302 GLY A CA 1
ATOM 2480 C C . GLY A 1 302 ? 13.251 -6.249 -17.638 1.00 97.50 302 GLY A C 1
ATOM 2481 O O . GLY A 1 302 ? 13.975 -6.211 -18.632 1.00 97.50 302 GLY A O 1
ATOM 2482 N N . ILE A 1 303 ? 12.564 -5.197 -17.196 1.00 98.31 303 ILE A N 1
ATOM 2483 C CA . ILE A 1 303 ? 12.698 -3.815 -17.662 1.00 98.31 303 ILE A CA 1
ATOM 2484 C C . ILE A 1 303 ? 13.239 -2.988 -16.501 1.00 98.31 303 ILE A C 1
ATOM 2486 O O . ILE A 1 303 ? 12.654 -2.968 -15.420 1.00 98.31 303 ILE A O 1
ATOM 2490 N N . LEU A 1 304 ? 14.337 -2.277 -16.737 1.00 98.06 304 LEU A N 1
ATOM 2491 C CA . LEU A 1 304 ? 14.998 -1.432 -15.752 1.00 98.06 304 LEU A CA 1
ATOM 2492 C C . LEU A 1 304 ? 15.264 -0.042 -16.325 1.00 98.06 304 LEU A C 1
ATOM 2494 O O . LEU A 1 304 ? 15.871 0.106 -17.388 1.00 98.06 304 LEU A O 1
ATOM 2498 N N . TYR A 1 305 ? 14.856 0.984 -15.585 1.00 98.12 305 TYR A N 1
ATOM 2499 C CA . TYR A 1 305 ? 15.016 2.381 -15.973 1.00 98.12 305 TYR A CA 1
ATOM 2500 C C . TYR A 1 305 ? 15.404 3.237 -14.764 1.00 98.12 305 TYR A C 1
ATOM 2502 O O . TYR A 1 305 ? 14.880 3.068 -13.664 1.00 98.12 305 TYR A O 1
ATOM 2510 N N . TYR A 1 306 ? 16.355 4.150 -14.959 1.00 96.62 306 TYR A N 1
ATOM 2511 C CA . TYR A 1 306 ? 16.864 5.045 -13.908 1.00 96.62 306 TYR A CA 1
ATOM 2512 C C . TYR A 1 306 ? 16.760 6.527 -14.281 1.00 96.62 306 TYR A C 1
ATOM 2514 O O . TYR A 1 306 ? 17.312 7.355 -13.549 1.00 96.62 306 TYR A O 1
ATOM 2522 N N . GLY A 1 307 ? 16.116 6.849 -15.405 1.00 95.31 307 GLY A N 1
ATOM 2523 C CA . GLY A 1 307 ? 16.235 8.158 -16.032 1.00 95.31 307 GLY A CA 1
ATOM 2524 C C . GLY A 1 307 ? 17.386 8.223 -17.036 1.00 95.31 307 GLY A C 1
ATOM 2525 O O . GLY A 1 307 ? 17.733 7.230 -17.690 1.00 95.31 307 GLY A O 1
ATOM 2526 N N . GLU A 1 308 ? 17.995 9.398 -17.137 1.00 94.88 308 GLU A N 1
ATOM 2527 C CA . GLU A 1 308 ? 19.183 9.640 -17.939 1.00 94.88 308 GLU A CA 1
ATOM 2528 C C . GLU A 1 308 ? 20.388 8.888 -17.350 1.00 94.88 308 GLU A C 1
ATOM 2530 O O . GLU A 1 308 ? 20.668 8.924 -16.149 1.00 94.88 308 GLU A O 1
ATOM 2535 N N . ARG A 1 309 ? 21.118 8.161 -18.198 1.00 94.12 309 ARG A N 1
ATOM 2536 C CA . ARG A 1 309 ? 22.332 7.436 -17.808 1.00 94.12 309 ARG A CA 1
ATOM 2537 C C . ARG A 1 309 ? 23.433 7.635 -18.833 1.00 94.12 309 ARG A C 1
ATOM 2539 O O . ARG A 1 309 ? 23.167 7.681 -20.030 1.00 94.12 309 ARG A O 1
ATOM 2546 N N . SER A 1 310 ? 24.674 7.667 -18.350 1.00 94.31 310 SER A N 1
ATOM 2547 C CA . SER A 1 310 ? 25.863 7.509 -19.189 1.00 94.31 310 SER A CA 1
ATOM 2548 C C . SER A 1 310 ? 26.301 6.044 -19.230 1.00 94.31 310 SER A C 1
ATOM 2550 O O . SER A 1 310 ? 26.387 5.372 -18.198 1.00 94.31 310 SER A O 1
ATOM 2552 N N . TRP A 1 311 ? 26.604 5.572 -20.436 1.00 94.31 311 TRP A N 1
ATOM 2553 C CA . TRP A 1 311 ? 27.229 4.284 -20.736 1.00 94.31 311 TRP A CA 1
ATOM 2554 C C . TRP A 1 311 ? 28.690 4.446 -21.191 1.00 94.31 311 TRP A C 1
ATOM 2556 O O . TRP A 1 311 ? 29.321 3.493 -21.658 1.00 94.31 311 TRP A O 1
ATOM 2566 N N . GLY A 1 312 ? 29.253 5.651 -21.047 1.00 93.50 312 GLY A N 1
ATOM 2567 C CA . GLY A 1 312 ? 30.606 5.966 -21.486 1.00 93.50 312 GLY A CA 1
ATOM 2568 C C . GLY A 1 312 ? 30.761 5.784 -22.995 1.00 93.50 312 GLY A C 1
ATOM 2569 O O . GLY A 1 312 ? 29.955 6.271 -23.779 1.00 93.50 312 GLY A O 1
ATOM 2570 N N . TYR A 1 313 ? 31.800 5.062 -23.406 1.00 92.50 313 TYR A N 1
ATOM 2571 C CA . TYR A 1 313 ? 32.110 4.803 -24.818 1.00 92.50 313 TYR A CA 1
ATOM 2572 C C . TYR A 1 313 ? 31.793 3.358 -25.242 1.00 92.50 313 TYR A C 1
ATOM 2574 O O . TYR A 1 313 ? 32.194 2.934 -26.327 1.00 92.50 313 TYR A O 1
ATOM 2582 N N . SER A 1 314 ? 31.108 2.586 -24.386 1.00 90.12 314 SER A N 1
ATOM 2583 C CA . SER A 1 314 ? 30.725 1.207 -24.698 1.00 90.12 314 SER A CA 1
ATOM 2584 C C . SER A 1 314 ? 29.502 1.184 -25.604 1.00 90.12 314 SER A C 1
ATOM 2586 O O . SER A 1 314 ? 28.473 1.775 -25.294 1.00 90.12 314 SER A O 1
ATOM 2588 N N . THR A 1 315 ? 29.609 0.462 -26.713 1.00 91.81 315 THR A N 1
ATOM 2589 C CA . THR A 1 315 ? 28.522 0.253 -27.677 1.00 91.81 315 THR A CA 1
ATOM 2590 C C . THR A 1 315 ? 27.782 -1.063 -27.430 1.00 91.81 315 THR A C 1
ATOM 2592 O O . THR A 1 315 ? 26.804 -1.373 -28.109 1.00 91.81 315 THR A O 1
ATOM 2595 N N . GLU A 1 316 ? 28.220 -1.839 -26.435 1.00 92.44 316 GLU A N 1
ATOM 2596 C CA . GLU A 1 316 ? 27.694 -3.165 -26.142 1.00 92.44 316 GLU A CA 1
ATOM 2597 C C . GLU A 1 316 ? 26.238 -3.113 -25.652 1.00 92.44 316 GLU A C 1
ATOM 2599 O O . GLU A 1 316 ? 25.903 -2.485 -24.642 1.00 92.44 316 GLU A O 1
ATOM 2604 N N . GLY A 1 317 ? 25.358 -3.807 -26.376 1.00 92.88 317 GLY A N 1
ATOM 2605 C CA . GLY A 1 317 ? 23.929 -3.872 -26.068 1.00 92.88 317 GLY A CA 1
ATOM 2606 C C . GLY A 1 317 ? 23.176 -2.555 -26.286 1.00 92.88 317 GLY A C 1
ATOM 2607 O O . GLY A 1 317 ? 21.986 -2.503 -26.001 1.00 92.88 317 GLY A O 1
ATOM 2608 N N . ILE A 1 318 ? 23.826 -1.502 -26.792 1.00 96.31 318 ILE A N 1
ATOM 2609 C CA . ILE A 1 318 ? 23.216 -0.185 -27.004 1.00 96.31 318 ILE A CA 1
ATOM 2610 C C . ILE A 1 318 ? 22.410 -0.164 -28.306 1.00 96.31 318 ILE A C 1
ATOM 2612 O O . ILE A 1 318 ? 22.882 -0.592 -29.361 1.00 96.31 318 ILE A O 1
ATOM 2616 N N . ARG A 1 319 ? 21.203 0.395 -28.232 1.00 96.12 319 ARG A N 1
ATOM 2617 C CA . ARG A 1 319 ? 20.316 0.678 -29.363 1.00 96.12 319 ARG A CA 1
ATOM 2618 C C . ARG A 1 319 ? 19.760 2.090 -29.203 1.00 96.12 319 ARG A C 1
ATOM 2620 O O . ARG A 1 319 ? 19.423 2.486 -28.094 1.00 96.12 319 ARG A O 1
ATOM 2627 N N . TYR A 1 320 ? 19.662 2.851 -30.281 1.00 96.00 320 TYR A N 1
ATOM 2628 C CA . TYR A 1 320 ? 18.965 4.135 -30.281 1.00 96.00 320 TYR A CA 1
ATOM 2629 C C . TYR A 1 320 ? 17.533 3.916 -30.745 1.00 96.00 320 TYR A C 1
ATOM 2631 O O . TYR A 1 320 ? 17.325 3.275 -31.775 1.00 96.00 320 TYR A O 1
ATOM 2639 N N . LEU A 1 321 ? 16.580 4.422 -29.969 1.00 96.88 321 LEU A N 1
ATOM 2640 C CA . LEU A 1 321 ? 15.152 4.323 -30.235 1.00 96.88 321 LEU A CA 1
ATOM 2641 C C . LEU A 1 321 ? 14.621 5.712 -30.577 1.00 96.88 321 LEU A C 1
ATOM 2643 O O . LEU A 1 321 ? 14.659 6.615 -29.738 1.00 96.88 321 LEU A O 1
ATOM 2647 N N . GLU A 1 322 ? 14.150 5.872 -31.805 1.00 95.88 322 GLU A N 1
ATOM 2648 C CA . GLU A 1 322 ? 13.509 7.102 -32.259 1.00 95.88 322 GLU A CA 1
ATOM 2649 C C . GLU A 1 322 ? 11.991 7.059 -31.966 1.00 95.88 322 GLU A C 1
ATOM 2651 O O . GLU A 1 322 ? 11.422 5.972 -31.814 1.00 95.88 322 GLU A O 1
ATOM 2656 N N . PRO A 1 323 ? 11.299 8.212 -31.901 1.00 94.19 323 PRO A N 1
ATOM 2657 C CA . PRO A 1 323 ? 9.860 8.274 -31.596 1.00 94.19 323 PRO A CA 1
ATOM 2658 C C . PRO A 1 323 ? 8.944 7.556 -32.590 1.00 94.19 323 PRO A C 1
ATOM 2660 O O . PRO A 1 323 ? 7.804 7.245 -32.264 1.00 94.19 323 PRO A O 1
ATOM 2663 N N . ASP A 1 324 ? 9.415 7.303 -33.811 1.00 93.25 324 ASP A N 1
ATOM 2664 C CA . ASP A 1 324 ? 8.684 6.535 -34.823 1.00 93.25 324 ASP A CA 1
ATOM 2665 C C . ASP A 1 324 ? 8.839 5.011 -34.653 1.00 93.25 324 ASP A C 1
ATOM 2667 O O . ASP A 1 324 ? 8.306 4.242 -35.453 1.00 93.25 324 ASP A O 1
ATOM 2671 N N . GLY A 1 325 ? 9.570 4.572 -33.621 1.00 93.25 325 GLY A N 1
ATOM 2672 C CA . GLY A 1 325 ? 9.898 3.173 -33.356 1.00 93.25 325 GLY A CA 1
ATOM 2673 C C . GLY A 1 325 ? 11.083 2.651 -34.165 1.00 93.25 325 GLY A C 1
ATOM 2674 O O . GLY A 1 325 ? 11.438 1.477 -34.040 1.00 93.25 325 GLY A O 1
ATOM 2675 N N . SER A 1 326 ? 11.730 3.489 -34.984 1.00 94.69 326 SER A N 1
ATOM 2676 C CA . SER A 1 326 ? 12.927 3.074 -35.704 1.00 94.69 326 SER A CA 1
ATOM 2677 C C . SER A 1 326 ? 14.093 2.861 -34.739 1.00 94.69 326 SER A C 1
ATOM 2679 O O . SER A 1 326 ? 14.365 3.654 -33.832 1.00 94.69 326 SER A O 1
ATOM 2681 N N . VAL A 1 327 ? 14.787 1.739 -34.934 1.00 95.69 327 VAL A N 1
ATOM 2682 C CA . VAL A 1 327 ? 15.932 1.347 -34.116 1.00 95.69 327 VAL A CA 1
ATOM 2683 C C . VAL A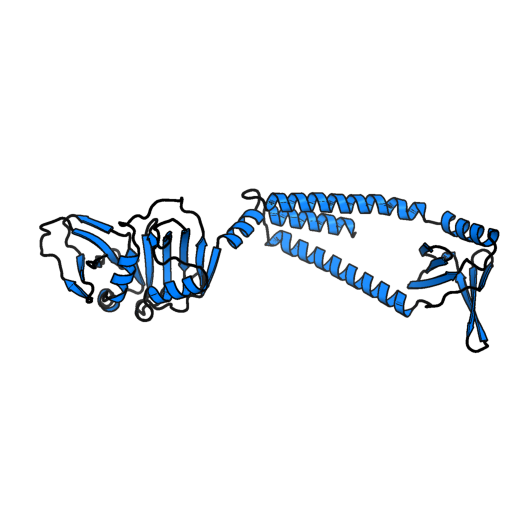 1 327 ? 17.201 1.481 -34.941 1.00 95.69 327 VAL A C 1
ATOM 2685 O O . VAL A 1 327 ? 17.340 0.868 -36.001 1.00 95.69 327 VAL A O 1
ATOM 2688 N N . SER A 1 328 ? 18.153 2.262 -34.438 1.00 93.81 328 SER A N 1
ATOM 2689 C CA . SER A 1 328 ? 19.495 2.369 -35.011 1.00 93.81 328 SER A CA 1
ATOM 2690 C C . SER A 1 328 ? 20.560 1.933 -34.009 1.00 93.81 328 SER A C 1
ATOM 2692 O O . SER A 1 328 ? 20.315 1.819 -32.807 1.00 93.81 328 SER A O 1
ATOM 2694 N N . TYR A 1 329 ? 21.760 1.646 -34.505 1.00 93.44 329 TYR A N 1
ATOM 2695 C CA . TYR A 1 329 ? 22.848 1.092 -33.704 1.00 93.44 329 TYR A CA 1
ATOM 2696 C C . TYR A 1 329 ? 24.034 2.056 -33.701 1.00 93.44 329 TYR A C 1
ATOM 2698 O O . TYR A 1 329 ? 24.305 2.693 -34.725 1.00 93.44 329 TYR A O 1
ATOM 2706 N N . PRO A 1 330 ? 24.766 2.172 -32.582 1.00 90.50 330 PRO A N 1
ATOM 2707 C CA . PRO A 1 330 ? 26.043 2.867 -32.597 1.00 90.50 330 PRO A CA 1
ATOM 2708 C C . PRO A 1 330 ? 27.030 2.155 -33.534 1.00 90.50 330 PRO A C 1
ATOM 2710 O O . PRO A 1 330 ? 26.949 0.947 -33.762 1.00 90.50 330 PRO A O 1
ATOM 2713 N N . GLY A 1 331 ? 27.988 2.911 -34.075 1.00 87.19 331 GLY A N 1
ATOM 2714 C CA . GLY A 1 331 ? 29.110 2.328 -34.814 1.00 87.19 331 GLY A CA 1
ATOM 2715 C C . GLY A 1 331 ? 29.975 1.425 -33.924 1.00 87.19 331 GLY A C 1
ATOM 2716 O O . GLY A 1 331 ? 29.818 1.405 -32.708 1.00 87.19 331 GLY A O 1
ATOM 2717 N N . ALA A 1 332 ? 30.940 0.708 -34.511 1.00 83.19 332 ALA A N 1
ATOM 2718 C CA . ALA A 1 332 ? 31.826 -0.198 -33.761 1.00 83.19 332 ALA A CA 1
ATOM 2719 C C . ALA A 1 332 ? 32.589 0.494 -32.611 1.00 83.19 332 ALA A C 1
ATOM 2721 O O . ALA A 1 332 ? 32.913 -0.144 -31.613 1.00 83.19 332 ALA A O 1
ATOM 2722 N N . TYR A 1 333 ? 32.836 1.800 -32.741 1.00 84.44 333 TYR A N 1
ATOM 2723 C CA . TYR A 1 333 ? 33.452 2.639 -31.720 1.00 84.44 333 TYR A CA 1
ATOM 2724 C C . TYR A 1 333 ? 32.612 3.900 -31.519 1.00 84.44 333 TYR A C 1
ATOM 2726 O O . TYR A 1 333 ? 32.199 4.535 -32.493 1.00 84.44 333 TYR A O 1
ATOM 2734 N N . ALA A 1 334 ? 32.382 4.274 -30.262 1.00 83.75 334 ALA A N 1
ATOM 2735 C CA . ALA A 1 334 ? 31.684 5.505 -29.925 1.00 83.75 334 ALA A CA 1
ATOM 2736 C C . ALA A 1 334 ? 32.624 6.710 -30.099 1.00 83.75 334 ALA A C 1
ATOM 2738 O O . ALA A 1 334 ? 33.651 6.811 -29.429 1.00 83.75 334 ALA A O 1
ATOM 2739 N N . SER A 1 335 ? 32.280 7.633 -30.999 1.00 83.62 335 SER A N 1
ATOM 2740 C CA . SER A 1 335 ? 33.027 8.886 -31.198 1.00 83.62 335 SER A CA 1
ATOM 2741 C C . SER A 1 335 ? 32.737 9.941 -30.125 1.00 83.62 335 SER A C 1
ATOM 2743 O O . SER A 1 335 ? 33.463 10.926 -30.022 1.00 83.62 335 SER A O 1
ATOM 2745 N N . ALA A 1 336 ? 31.668 9.751 -29.353 1.00 88.44 336 ALA A N 1
ATOM 2746 C CA . ALA A 1 336 ? 31.241 10.597 -28.249 1.00 88.44 336 ALA A CA 1
ATOM 2747 C C . ALA A 1 336 ? 30.667 9.720 -27.131 1.00 88.44 336 ALA A C 1
ATOM 2749 O O . ALA A 1 336 ? 30.303 8.566 -27.371 1.00 88.44 336 ALA A O 1
ATOM 2750 N N . GLU A 1 337 ? 30.586 10.274 -25.925 1.00 92.88 337 GLU A N 1
ATOM 2751 C CA . GLU A 1 337 ? 29.954 9.605 -24.792 1.00 92.8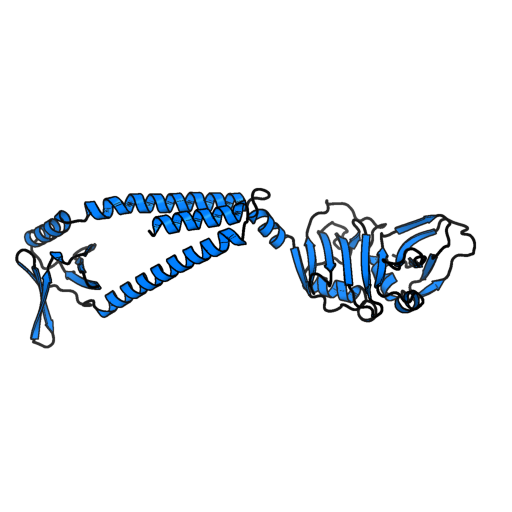8 337 GLU A CA 1
ATOM 2752 C C . GLU A 1 337 ? 28.480 9.295 -25.095 1.00 92.88 337 GLU A C 1
ATOM 2754 O O . GLU A 1 337 ? 27.717 10.145 -25.556 1.00 92.88 337 GLU A O 1
ATOM 2759 N N . ILE A 1 338 ? 28.084 8.053 -24.834 1.00 93.38 338 ILE A N 1
ATOM 2760 C CA . ILE A 1 338 ? 26.725 7.558 -25.000 1.00 93.38 338 ILE A CA 1
ATOM 2761 C C . ILE A 1 338 ? 25.970 7.852 -23.702 1.00 93.38 338 ILE A C 1
ATOM 2763 O O . ILE A 1 338 ? 26.060 7.095 -22.735 1.00 93.38 338 ILE A O 1
ATOM 2767 N N . LYS A 1 339 ? 25.232 8.964 -23.686 1.00 93.81 339 LYS A N 1
ATOM 2768 C CA . LYS A 1 339 ? 24.358 9.395 -22.584 1.00 93.81 339 LYS A CA 1
ATOM 2769 C C . LYS A 1 339 ? 22.928 9.593 -23.097 1.00 93.81 339 LYS A C 1
ATOM 2771 O O . LYS A 1 339 ? 22.744 10.017 -24.237 1.00 93.81 339 LYS A O 1
ATOM 2776 N N . GLY A 1 340 ? 21.931 9.268 -22.279 1.00 94.56 340 GLY A N 1
ATOM 2777 C CA . GLY A 1 340 ? 20.520 9.545 -22.565 1.00 94.56 340 GLY A CA 1
ATOM 2778 C C . GLY A 1 340 ? 19.562 8.746 -21.684 1.00 94.56 340 GLY A C 1
ATOM 2779 O O . GLY A 1 340 ? 19.993 7.944 -20.850 1.00 94.56 340 GLY A O 1
ATOM 2780 N N . PHE A 1 341 ? 18.257 8.947 -21.878 1.00 96.25 341 PHE A N 1
ATOM 2781 C CA . PHE A 1 341 ? 17.212 8.167 -21.212 1.00 96.25 341 PHE A CA 1
ATOM 2782 C C . PHE A 1 341 ? 17.265 6.716 -21.676 1.00 96.25 341 PHE A C 1
ATOM 2784 O O . PHE A 1 341 ? 17.056 6.425 -22.851 1.00 96.25 341 PHE A O 1
ATOM 2791 N N . SER A 1 342 ? 17.597 5.810 -20.756 1.00 96.38 342 SER A N 1
ATOM 2792 C CA . SER A 1 342 ? 17.983 4.443 -21.105 1.00 96.38 342 SER A CA 1
ATOM 2793 C C . SER A 1 342 ? 17.042 3.412 -20.496 1.00 96.38 342 SER A C 1
ATOM 2795 O O . SER A 1 342 ? 17.105 3.148 -19.294 1.00 96.38 342 SER A O 1
ATOM 2797 N N . VAL A 1 343 ? 16.253 2.750 -21.339 1.00 97.94 343 VAL A N 1
ATOM 2798 C CA . VAL A 1 343 ? 15.422 1.597 -20.970 1.00 97.94 343 VAL A CA 1
ATOM 2799 C C . VAL A 1 343 ? 16.226 0.319 -21.188 1.00 97.94 343 VAL A C 1
ATOM 2801 O O . VAL A 1 343 ? 16.627 0.010 -22.308 1.00 97.94 343 VAL A O 1
ATOM 2804 N N . SER A 1 344 ? 16.510 -0.413 -20.114 1.00 97.62 344 SER A N 1
ATOM 2805 C CA . SER A 1 344 ? 17.278 -1.661 -20.175 1.00 97.62 344 SER A CA 1
ATOM 2806 C C . SER A 1 344 ? 16.340 -2.858 -20.111 1.00 97.62 344 SER A C 1
ATOM 2808 O O . SER A 1 344 ? 15.594 -2.995 -19.149 1.00 97.62 344 SER A O 1
ATOM 2810 N N . VAL A 1 345 ? 16.416 -3.734 -21.104 1.00 97.88 345 VAL A N 1
ATOM 2811 C CA . VAL A 1 345 ? 15.739 -5.031 -21.148 1.00 97.88 345 VAL A CA 1
ATOM 2812 C C . VAL A 1 345 ? 16.781 -6.113 -20.865 1.00 97.88 345 VAL A C 1
ATOM 2814 O O . VAL A 1 345 ? 17.861 -6.097 -21.464 1.00 97.88 345 VAL A O 1
ATOM 2817 N N . PHE A 1 346 ? 16.509 -7.017 -19.928 1.00 97.00 346 PHE A N 1
ATOM 2818 C CA . PHE A 1 346 ? 17.491 -7.992 -19.439 1.00 97.00 346 PHE A CA 1
ATOM 2819 C C . PHE A 1 346 ? 16.843 -9.301 -18.969 1.00 97.00 346 PHE A C 1
ATOM 2821 O O . PHE A 1 346 ? 15.625 -9.373 -18.820 1.00 97.00 346 PHE A O 1
ATOM 2828 N N . CYS A 1 347 ? 17.668 -10.316 -18.704 1.00 96.38 347 CYS A N 1
ATOM 2829 C CA . CYS A 1 347 ? 17.260 -11.584 -18.098 1.00 96.38 347 CYS A CA 1
ATOM 2830 C C . CYS A 1 347 ? 17.658 -11.586 -16.610 1.00 96.38 347 CYS A C 1
ATOM 2832 O O . CYS A 1 347 ? 18.854 -11.639 -16.320 1.00 96.38 347 CYS A O 1
ATOM 2834 N N . PRO A 1 348 ? 16.712 -11.516 -15.652 1.00 92.81 348 PRO A N 1
ATOM 2835 C CA . PRO A 1 348 ? 17.040 -11.418 -14.227 1.00 92.81 348 PRO A CA 1
ATOM 2836 C C . PRO A 1 348 ? 17.801 -12.627 -13.671 1.00 92.81 348 PRO A C 1
ATOM 2838 O O . PRO A 1 348 ? 18.600 -12.474 -12.752 1.00 92.81 348 PRO A O 1
ATOM 2841 N N . GLU A 1 349 ? 17.559 -13.815 -14.225 1.00 90.62 349 GLU A N 1
ATOM 2842 C CA . GLU A 1 349 ? 18.146 -15.075 -13.747 1.00 90.62 349 GLU A CA 1
ATOM 2843 C C . GLU A 1 349 ? 19.384 -15.513 -14.547 1.00 90.62 349 GLU A C 1
ATOM 2845 O O . GLU A 1 349 ? 20.064 -16.464 -14.162 1.00 90.62 349 GLU A O 1
ATOM 2850 N N . ASN A 1 350 ? 19.712 -14.807 -15.637 1.00 91.06 350 ASN A N 1
ATOM 2851 C CA . ASN A 1 350 ? 20.823 -15.152 -16.519 1.00 91.06 350 ASN A CA 1
ATOM 2852 C C . ASN A 1 350 ? 21.707 -13.934 -16.826 1.00 91.06 350 ASN A C 1
ATOM 2854 O O . ASN A 1 350 ? 21.520 -13.226 -17.815 1.00 91.06 350 ASN A O 1
ATOM 2858 N N . GLU A 1 351 ? 22.729 -13.731 -15.992 1.00 87.81 351 GLU A N 1
ATOM 2859 C CA . GLU A 1 351 ? 23.701 -12.638 -16.142 1.00 87.81 351 GLU A CA 1
ATOM 2860 C C . GLU A 1 351 ? 24.621 -12.786 -17.369 1.00 87.81 351 GLU A C 1
ATOM 2862 O O . GLU A 1 351 ? 25.300 -11.829 -17.741 1.00 87.81 351 GLU A O 1
ATOM 2867 N N . ALA A 1 352 ? 24.667 -13.962 -18.010 1.00 90.19 352 ALA A N 1
ATOM 2868 C CA . ALA A 1 352 ? 25.480 -14.172 -19.209 1.00 90.19 352 ALA A CA 1
ATOM 2869 C C . ALA A 1 352 ? 24.863 -13.526 -20.461 1.00 90.19 352 ALA A C 1
ATOM 2871 O O . ALA A 1 352 ? 25.567 -13.307 -21.449 1.00 90.19 352 ALA A O 1
ATOM 2872 N N . VAL A 1 353 ? 23.561 -13.221 -20.433 1.00 92.38 353 VAL A N 1
ATOM 2873 C CA . VAL A 1 353 ? 22.877 -12.522 -21.522 1.00 92.38 353 VAL A CA 1
ATOM 2874 C C . VAL A 1 353 ? 23.123 -11.025 -21.381 1.00 92.38 353 VAL A C 1
ATOM 2876 O O . VAL A 1 353 ? 22.662 -10.385 -20.437 1.00 92.38 353 VAL A O 1
ATOM 2879 N N . THR A 1 354 ? 23.832 -10.443 -22.349 1.00 93.25 354 THR A N 1
ATOM 2880 C CA . THR A 1 354 ? 24.056 -8.996 -22.399 1.00 93.25 354 THR A CA 1
ATOM 2881 C C . THR A 1 354 ? 22.715 -8.250 -22.499 1.00 93.25 354 THR A C 1
ATOM 2883 O O . THR A 1 354 ? 21.985 -8.448 -23.476 1.00 93.25 354 THR A O 1
ATOM 2886 N N . PRO A 1 355 ? 22.400 -7.337 -21.557 1.00 96.12 355 PRO A N 1
ATOM 2887 C CA . PRO A 1 355 ? 21.190 -6.524 -21.618 1.00 96.12 355 PRO A CA 1
ATOM 2888 C C . PRO A 1 355 ? 21.119 -5.661 -22.876 1.00 96.12 355 PRO A C 1
ATOM 2890 O O . PRO A 1 355 ? 22.117 -5.068 -23.298 1.00 96.12 355 PRO A O 1
ATOM 2893 N N . VAL A 1 356 ? 19.915 -5.516 -23.418 1.00 96.88 356 VAL A N 1
ATOM 2894 C CA . VAL A 1 356 ? 19.629 -4.578 -24.504 1.00 96.88 356 VAL A CA 1
ATOM 2895 C C . VAL A 1 356 ? 19.170 -3.256 -23.906 1.00 96.88 356 VAL A C 1
ATOM 2897 O O . VAL A 1 356 ? 18.230 -3.208 -23.123 1.00 96.88 356 VAL A O 1
ATOM 2900 N N . ARG A 1 357 ? 19.836 -2.168 -24.275 1.00 96.88 357 ARG A N 1
ATOM 2901 C CA . ARG A 1 357 ? 19.659 -0.835 -23.700 1.00 96.88 357 ARG A CA 1
ATOM 2902 C C . ARG A 1 357 ? 19.209 0.117 -24.794 1.00 96.88 357 ARG A C 1
ATOM 2904 O O . ARG A 1 357 ? 20.009 0.513 -25.641 1.00 96.88 357 ARG A O 1
ATOM 2911 N N . TYR A 1 358 ? 17.935 0.471 -24.767 1.00 97.31 358 TYR A N 1
ATOM 2912 C CA . TYR A 1 358 ? 17.347 1.446 -25.670 1.00 97.31 358 TYR A CA 1
ATOM 2913 C C . TYR A 1 358 ? 17.549 2.850 -25.111 1.00 97.31 358 TYR A C 1
ATOM 2915 O O . TYR A 1 358 ? 17.013 3.179 -24.054 1.00 97.31 358 TYR A O 1
ATOM 2923 N N . LEU A 1 359 ? 18.329 3.669 -25.813 1.00 96.69 359 LEU A N 1
ATOM 2924 C CA . LEU A 1 359 ? 18.425 5.101 -25.564 1.00 96.69 359 LEU A CA 1
ATOM 2925 C C . LEU A 1 359 ? 17.359 5.806 -26.391 1.00 96.69 359 LEU A C 1
ATOM 2927 O O . LEU A 1 359 ? 17.470 5.868 -27.618 1.00 96.69 359 LEU A O 1
ATOM 2931 N N . TYR A 1 360 ? 16.342 6.315 -25.709 1.00 96.31 360 TYR A N 1
ATOM 2932 C CA . TYR A 1 360 ? 15.242 7.027 -26.338 1.00 96.31 360 TYR A CA 1
ATOM 2933 C C . TYR A 1 360 ? 15.664 8.448 -26.725 1.00 96.31 360 TYR A C 1
ATOM 2935 O O . TYR A 1 360 ? 16.297 9.151 -25.934 1.00 96.31 360 TYR A O 1
ATOM 2943 N N . ARG A 1 361 ? 15.346 8.848 -27.960 1.00 92.12 361 ARG A N 1
ATOM 2944 C CA . ARG A 1 361 ? 15.745 10.131 -28.568 1.00 92.12 361 ARG A CA 1
ATOM 2945 C C . ARG A 1 361 ? 14.567 11.052 -28.895 1.00 92.12 361 ARG A C 1
ATOM 2947 O O . ARG A 1 361 ? 14.707 11.964 -29.708 1.00 92.12 361 ARG A O 1
ATOM 2954 N N . GLY A 1 362 ? 13.418 10.833 -28.259 1.00 81.69 362 GLY A N 1
ATOM 2955 C CA . GLY A 1 362 ? 12.295 11.762 -28.346 1.00 81.69 362 GLY A CA 1
ATOM 2956 C C . GLY A 1 362 ? 12.628 13.151 -27.818 1.00 81.69 362 GLY A C 1
ATOM 2957 O O . GLY A 1 362 ? 13.507 13.328 -26.972 1.00 81.69 362 GLY A O 1
ATOM 2958 N N . ILE A 1 363 ? 11.943 14.144 -28.378 1.00 59.88 363 ILE A N 1
ATOM 2959 C CA . ILE A 1 363 ? 12.038 15.534 -27.939 1.00 59.88 363 ILE A CA 1
ATOM 2960 C C . ILE A 1 363 ? 11.088 15.688 -26.749 1.00 59.88 363 ILE A C 1
ATOM 2962 O O . ILE A 1 363 ? 9.893 15.462 -26.921 1.00 59.88 363 ILE A O 1
ATOM 2966 N N . LEU A 1 364 ? 11.630 16.066 -25.587 1.00 55.78 364 LEU A N 1
ATOM 2967 C CA . LEU A 1 364 ? 10.863 16.520 -24.420 1.00 55.78 364 LEU A CA 1
ATOM 2968 C C . LEU A 1 364 ? 10.394 17.969 -24.586 1.00 55.78 364 LEU A C 1
ATOM 2970 O O . LEU A 1 364 ? 11.207 18.795 -25.074 1.00 55.78 364 LEU A O 1
#